Protein AF-A0A926HDC1-F1 (afdb_monomer_lite)

Secondary structure (DSSP, 8-state):
--HHHHHHHHHHHHHHHHHHHHHHHHHHTTS-------S------HHHHHHHHHHH------GGG-HHHHHHHHHHHHHHHHHHHHHHHHHHHHHHHHHHHHHHHHHHHHHHHHTT---HHHHHHHHHHHHHTTTHHHHHHHHHHHHHHHHHHHHHHHHHHHHHHHHH---HHHHHHHHHHHHHHHT--HHHHHHHHHHHTS-PPP-----------

Sequence (217 aa):
MVLKRSVGALLKLIAQRLSADAVSLSKSRAEQPGFVTSMLVPILPPSVHLFLGWRDSRPTPDVADIAPVIEGLKLILAKDRQEGELHSLLARATRLQWELADCKIAERTVGLIASGEAEPARIHKHISRVLQSVEDFDALSKRVEQLEFEITGRMQIAAAKAILQRTEGLNEQQSYLHLQRASRRTRRALVDVANEILSTGVKLPPKSQPTSSVPLE

Foldseek 3Di:
DVVVVVVVVVVVVVVVVVVVVVVVVVVPPPDDDDDDDDDDDPPDPPVVVVVVVVVPDPDPPPPVPCVVVVVVVVVVVVVVVVVVVVVVVVVVVLVVLVVVLVVQLVVVCVVCVVVVNNDVVVSVVSSVVSVVVVVVVVVVVVVVVVVVVVVVLVVLLVVLLVLCCVPVVDDSVRSNVVLVVLCVLVVHDSSVSSVVCVVPSDDDDPPPDPPPPDDDD

Structure (mmCIF, N/CA/C/O backbone):
data_AF-A0A926HDC1-F1
#
_entry.id   AF-A0A926HDC1-F1
#
loop_
_atom_site.group_PDB
_atom_site.id
_atom_site.type_symbol
_atom_site.label_atom_id
_atom_site.label_alt_id
_atom_site.label_comp_id
_atom_site.label_asym_id
_atom_site.label_entity_id
_atom_site.label_seq_id
_atom_site.pdbx_PDB_ins_code
_atom_site.Cartn_x
_atom_site.Cartn_y
_atom_site.Cartn_z
_atom_site.occupancy
_atom_site.B_iso_or_equiv
_atom_site.auth_seq_id
_atom_site.auth_comp_id
_atom_site.auth_asym_id
_atom_site.auth_atom_id
_atom_site.pdbx_PDB_model_num
ATOM 1 N N . MET A 1 1 ? -10.554 -22.663 -14.306 1.00 43.19 1 MET A N 1
ATOM 2 C CA . MET A 1 1 ? -11.575 -23.646 -13.855 1.00 43.19 1 MET A CA 1
ATOM 3 C C . MET A 1 1 ? -11.237 -24.351 -12.527 1.00 43.19 1 MET A C 1
ATOM 5 O O . MET A 1 1 ? -12.105 -25.016 -11.976 1.00 43.19 1 MET A O 1
ATOM 9 N N . VAL A 1 2 ? -10.030 -24.165 -11.966 1.00 39.28 2 VAL A N 1
ATOM 10 C CA . VAL A 1 2 ? -9.566 -24.822 -10.724 1.00 39.28 2 VAL A CA 1
ATOM 11 C C . VAL A 1 2 ? -10.099 -24.148 -9.440 1.00 39.28 2 VAL 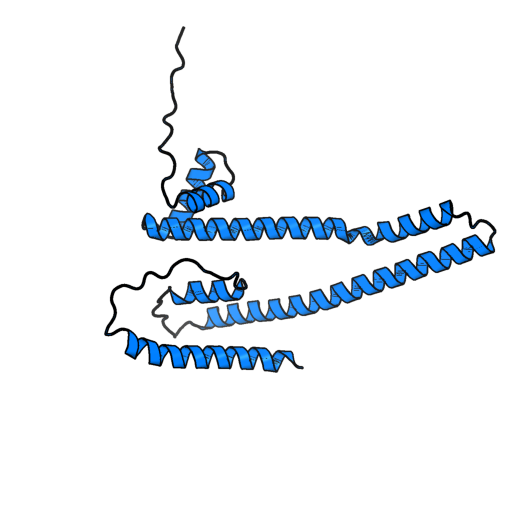A C 1
ATOM 13 O O . VAL A 1 2 ? -10.423 -24.848 -8.486 1.00 39.28 2 VAL A O 1
ATOM 16 N N . LEU A 1 3 ? -10.338 -22.826 -9.437 1.00 40.19 3 LEU A N 1
ATOM 17 C CA . LEU A 1 3 ? -10.799 -22.094 -8.238 1.00 40.19 3 LEU A CA 1
ATOM 18 C C . LEU A 1 3 ? -12.239 -22.405 -7.773 1.00 40.19 3 LEU A C 1
ATOM 20 O O . LEU A 1 3 ? -12.545 -22.301 -6.589 1.00 40.19 3 LEU A O 1
ATOM 24 N N . LYS A 1 4 ? -13.145 -22.823 -8.672 1.00 43.00 4 LYS A N 1
ATOM 25 C CA . LYS A 1 4 ? -14.525 -23.184 -8.274 1.00 43.00 4 LYS A CA 1
ATOM 26 C C . LYS A 1 4 ? -14.571 -24.457 -7.416 1.00 43.00 4 LYS A C 1
ATOM 28 O O . LYS A 1 4 ? -15.494 -24.617 -6.623 1.00 43.00 4 LYS A O 1
ATOM 33 N N . ARG A 1 5 ? -13.584 -25.352 -7.556 1.00 45.78 5 ARG A N 1
ATOM 34 C CA . ARG A 1 5 ? -13.499 -26.585 -6.758 1.00 45.78 5 ARG A CA 1
ATOM 35 C C . ARG A 1 5 ? -12.927 -26.329 -5.362 1.00 45.78 5 ARG A C 1
ATOM 37 O O . ARG A 1 5 ? -13.372 -26.976 -4.421 1.00 45.78 5 ARG A O 1
ATOM 44 N N . SER A 1 6 ? -12.019 -25.366 -5.204 1.00 47.59 6 SER A N 1
ATOM 45 C CA . SER A 1 6 ? -11.376 -25.073 -3.918 1.00 47.59 6 SER A CA 1
ATOM 46 C C . SER A 1 6 ? -12.283 -24.317 -2.946 1.00 47.59 6 SER A C 1
ATOM 48 O O . SER A 1 6 ? -12.332 -24.692 -1.780 1.00 47.59 6 SER A O 1
ATOM 50 N N . VAL A 1 7 ? -13.082 -23.342 -3.399 1.00 52.62 7 VAL A N 1
ATOM 51 C CA . VAL A 1 7 ? -14.023 -22.629 -2.504 1.00 52.62 7 VAL A CA 1
ATOM 52 C C . VAL A 1 7 ? -15.173 -23.540 -2.057 1.00 52.62 7 VAL A C 1
ATOM 54 O O . VAL A 1 7 ? -15.534 -23.554 -0.883 1.00 52.62 7 VAL A O 1
ATOM 57 N N . GLY A 1 8 ? -15.704 -24.372 -2.961 1.00 60.03 8 GLY A N 1
ATOM 58 C CA . GLY A 1 8 ? -16.725 -25.366 -2.613 1.00 60.03 8 GLY A CA 1
ATOM 59 C C . GLY A 1 8 ? -16.210 -26.439 -1.647 1.00 60.03 8 GLY A C 1
ATOM 60 O O . GLY A 1 8 ? -16.937 -26.850 -0.744 1.00 60.03 8 GLY A O 1
ATOM 61 N N . ALA A 1 9 ? -14.948 -26.858 -1.795 1.00 62.09 9 ALA A N 1
ATOM 62 C CA . ALA A 1 9 ? -14.294 -27.764 -0.855 1.00 62.09 9 ALA A CA 1
ATOM 63 C C . ALA A 1 9 ? -14.056 -27.098 0.506 1.00 62.09 9 ALA A C 1
ATOM 65 O O . ALA A 1 9 ? -14.339 -27.719 1.524 1.00 62.09 9 ALA A O 1
ATOM 66 N N . LEU A 1 10 ? -13.625 -25.831 0.533 1.00 56.34 10 LEU A N 1
ATOM 67 C CA . LEU A 1 10 ? -13.402 -25.073 1.766 1.00 56.34 10 LEU A CA 1
ATOM 68 C C . LEU A 1 10 ? -14.709 -24.874 2.548 1.00 56.34 10 LEU A C 1
ATOM 70 O O . LEU A 1 10 ? -14.748 -25.135 3.745 1.00 56.34 10 LEU A O 1
ATOM 74 N N . LEU A 1 11 ? -15.799 -24.499 1.871 1.00 63.31 11 LEU A N 1
ATOM 75 C CA . LEU A 1 11 ? -17.115 -24.347 2.500 1.00 63.31 11 LEU A CA 1
ATOM 76 C C . LEU A 1 11 ? -17.667 -25.685 3.015 1.00 63.31 11 LEU A C 1
ATOM 78 O O . LEU A 1 11 ? -18.220 -25.727 4.112 1.00 63.31 11 LEU A O 1
ATOM 82 N N . LYS A 1 12 ? -17.461 -26.791 2.282 1.00 73.31 12 LYS A N 1
ATOM 83 C CA . LYS A 1 12 ? -17.789 -28.142 2.776 1.00 73.31 12 LYS A CA 1
ATOM 84 C C . LYS A 1 12 ? -16.953 -28.531 3.992 1.00 73.31 12 LYS A C 1
ATOM 86 O O . LYS A 1 12 ? -17.506 -29.099 4.927 1.00 73.31 12 LYS A O 1
ATOM 91 N N . LEU A 1 13 ? -15.659 -28.214 3.998 1.00 67.19 13 LEU A N 1
ATOM 92 C CA . LEU A 1 13 ? -14.760 -28.533 5.106 1.00 67.19 13 LEU A CA 1
ATOM 93 C C . LEU A 1 13 ? -15.118 -27.723 6.358 1.00 67.19 13 LEU A C 1
ATOM 95 O O . LEU A 1 13 ? -15.149 -28.275 7.452 1.00 67.19 13 LEU A O 1
ATOM 99 N N . ILE A 1 14 ? -15.452 -26.439 6.191 1.00 63.91 14 ILE A N 1
ATOM 100 C CA . ILE A 1 14 ? -15.929 -25.565 7.269 1.00 63.91 14 ILE A CA 1
ATOM 101 C C . ILE A 1 14 ? -17.262 -26.092 7.814 1.00 63.91 14 ILE A C 1
ATOM 103 O O . ILE A 1 14 ? -17.388 -26.271 9.020 1.00 63.91 14 ILE A O 1
ATOM 107 N N . ALA A 1 15 ? -18.225 -26.436 6.953 1.00 68.69 15 ALA A N 1
ATOM 108 C CA . ALA A 1 15 ? -19.503 -27.008 7.383 1.00 68.69 15 ALA A CA 1
ATOM 109 C C . ALA A 1 15 ? -19.335 -28.354 8.118 1.00 68.69 15 ALA A C 1
ATOM 111 O O . ALA A 1 15 ? -19.957 -28.574 9.156 1.00 68.69 15 ALA A O 1
ATOM 112 N N . GLN A 1 16 ? -18.455 -29.236 7.630 1.00 71.69 16 GLN A N 1
ATOM 113 C CA . GLN A 1 16 ? -18.153 -30.518 8.276 1.00 71.69 16 GLN A CA 1
ATOM 114 C C . GLN A 1 16 ? -17.443 -30.340 9.621 1.00 71.69 16 GLN A C 1
ATOM 116 O O . GLN A 1 16 ? -17.784 -31.028 10.581 1.00 71.69 16 GLN A O 1
ATOM 121 N N . ARG A 1 17 ? -16.496 -29.399 9.723 1.00 65.12 17 ARG A N 1
ATOM 122 C CA . ARG A 1 17 ? -15.789 -29.102 10.976 1.00 65.12 17 ARG A CA 1
ATOM 123 C C . ARG A 1 17 ? -16.732 -28.503 12.017 1.00 65.12 17 ARG A C 1
ATOM 125 O O . ARG A 1 17 ? -16.726 -28.944 13.157 1.00 65.12 17 ARG A O 1
ATOM 132 N N . LEU A 1 18 ? -17.603 -27.579 11.609 1.00 62.00 18 LEU A N 1
ATOM 133 C CA . LEU A 1 18 ? -18.624 -26.997 12.484 1.00 62.00 18 LEU A CA 1
ATOM 134 C C . LEU A 1 18 ? -19.636 -28.048 12.963 1.00 62.00 18 LEU A C 1
ATOM 136 O O . LEU A 1 18 ? -20.026 -28.025 14.127 1.00 62.00 18 LEU A O 1
ATOM 140 N N . SER A 1 19 ? -20.014 -29.005 12.107 1.00 64.81 19 SER A N 1
ATOM 141 C CA . SER A 1 19 ? -20.878 -30.128 12.492 1.00 64.81 19 SER A CA 1
ATOM 142 C C . SER A 1 19 ? -20.190 -31.105 13.452 1.00 64.81 19 SER A C 1
ATOM 144 O O . SER A 1 19 ? -20.844 -31.616 14.356 1.00 64.81 19 SER A O 1
ATOM 146 N N . ALA A 1 20 ? -18.894 -31.378 13.275 1.00 63.00 20 ALA A N 1
ATOM 147 C CA . ALA A 1 20 ? -18.132 -32.266 14.156 1.00 63.00 20 ALA A CA 1
ATOM 148 C C . ALA A 1 20 ? -17.861 -31.619 15.527 1.00 63.00 20 ALA A C 1
ATOM 150 O O . ALA A 1 20 ? -18.039 -32.255 16.567 1.00 63.00 20 ALA A O 1
ATOM 151 N N . ASP A 1 21 ? -17.516 -30.330 15.538 1.00 51.22 21 ASP A N 1
ATOM 152 C CA . ASP A 1 21 ? -17.244 -29.579 16.763 1.00 51.22 21 ASP A CA 1
ATOM 153 C C . ASP A 1 21 ? -18.529 -29.314 17.562 1.00 51.22 21 ASP A C 1
ATOM 155 O O . ASP A 1 21 ? -18.493 -29.351 18.790 1.00 51.22 21 ASP A O 1
ATOM 159 N N . ALA A 1 22 ? -19.685 -29.138 16.907 1.00 52.47 22 ALA A N 1
ATOM 160 C CA . ALA A 1 22 ? -20.980 -29.041 17.589 1.00 52.47 22 ALA A CA 1
ATOM 161 C C . ALA A 1 22 ? -21.335 -30.322 18.370 1.00 52.47 22 ALA A C 1
ATOM 163 O O . ALA A 1 22 ? -21.901 -30.240 19.461 1.00 52.47 22 ALA A O 1
ATOM 164 N N . VAL A 1 23 ? -20.948 -31.495 17.854 1.00 54.50 23 VAL A N 1
ATOM 165 C CA . VAL A 1 23 ? -21.159 -32.803 18.503 1.00 54.50 23 VAL A CA 1
ATOM 166 C C . VAL A 1 23 ? -20.109 -33.080 19.592 1.00 54.50 23 VAL A C 1
ATOM 168 O O . VAL A 1 23 ? -20.411 -33.724 20.596 1.00 54.50 23 VAL A O 1
ATOM 171 N N . SER A 1 24 ? -18.884 -32.563 19.445 1.00 52.38 24 SER A N 1
ATOM 172 C CA . SER A 1 24 ? -17.820 -32.711 20.452 1.00 52.38 24 SER A CA 1
ATOM 173 C C . SER A 1 24 ? -17.975 -31.739 21.633 1.00 52.38 24 SER A C 1
ATOM 175 O O . SER A 1 24 ? -17.711 -32.098 22.783 1.00 52.38 24 SER A O 1
ATOM 177 N N . LEU A 1 25 ? -18.450 -30.514 21.386 1.00 45.81 25 LEU A N 1
ATOM 178 C CA . LEU A 1 25 ? -18.646 -29.487 22.416 1.00 45.81 25 LEU A CA 1
ATOM 179 C C . LEU A 1 25 ? -19.877 -29.746 23.298 1.00 45.81 25 LEU A C 1
ATOM 181 O O . LEU A 1 25 ? -19.898 -29.282 24.438 1.00 45.81 25 LEU A O 1
ATOM 185 N N . SER A 1 26 ? -20.867 -30.519 22.833 1.00 46.19 26 SER A N 1
ATOM 186 C CA . SER A 1 26 ? -21.986 -30.953 23.684 1.00 46.19 26 SER A CA 1
ATOM 187 C C . SER A 1 26 ? -21.586 -32.055 24.674 1.00 46.19 26 SER A C 1
ATOM 189 O O . SER A 1 26 ? -22.214 -32.173 25.722 1.00 46.19 26 SER A O 1
ATOM 191 N N . LYS A 1 27 ? -20.526 -32.828 24.384 1.00 52.31 27 LYS A N 1
ATOM 192 C CA . LYS A 1 27 ? -19.991 -33.868 25.283 1.00 52.31 27 LYS A CA 1
ATOM 193 C C . LYS A 1 27 ? -18.917 -33.358 26.248 1.00 52.31 27 LYS A C 1
ATOM 195 O O . LYS A 1 27 ? -18.832 -33.856 27.361 1.00 52.31 27 LYS A O 1
ATOM 200 N N . SER A 1 28 ? -18.131 -32.348 25.868 1.00 48.22 28 SER A N 1
ATOM 201 C CA . SER A 1 28 ? -17.003 -31.865 26.687 1.00 48.22 28 SER A CA 1
ATOM 202 C C . SER A 1 28 ? -17.370 -30.804 27.737 1.00 48.22 28 SER A C 1
ATOM 204 O O . SER A 1 28 ? -16.541 -30.485 28.588 1.00 48.22 28 SER A O 1
ATOM 206 N N . ARG A 1 29 ? -18.579 -30.224 27.701 1.00 41.38 29 ARG A N 1
ATOM 207 C CA . ARG A 1 29 ? -18.961 -29.113 28.597 1.00 41.38 29 ARG A CA 1
ATOM 208 C C . ARG A 1 29 ? -19.468 -29.558 29.978 1.00 41.38 29 ARG A C 1
ATOM 210 O O . ARG A 1 29 ? -19.809 -28.707 30.792 1.00 41.38 29 ARG A O 1
ATOM 217 N N . ALA A 1 30 ? -19.505 -30.861 30.250 1.00 45.97 30 ALA A N 1
ATOM 218 C CA . ALA A 1 30 ? -19.978 -31.380 31.528 1.00 45.97 30 ALA A CA 1
ATOM 219 C C . ALA A 1 30 ? -18.909 -31.416 32.641 1.00 45.97 30 ALA A C 1
ATOM 221 O O . ALA A 1 30 ? -19.303 -31.514 33.796 1.00 45.97 30 ALA A O 1
ATOM 222 N N . GLU A 1 31 ? -17.595 -31.320 32.360 1.00 45.47 31 GLU A N 1
ATOM 223 C CA . GLU A 1 31 ? -16.617 -31.808 33.361 1.00 45.47 31 GLU A CA 1
ATOM 224 C C . GLU A 1 31 ? -15.349 -30.991 33.661 1.00 45.47 31 GLU A C 1
ATOM 226 O O . GLU A 1 31 ? -14.573 -31.455 34.490 1.00 45.47 31 GLU A O 1
ATOM 231 N N . GLN A 1 32 ? -15.085 -29.793 33.114 1.00 45.59 32 GLN A N 1
ATOM 232 C CA . GLN A 1 32 ? -13.827 -29.098 33.477 1.00 45.59 32 GLN A CA 1
ATOM 233 C C . GLN A 1 32 ? -13.944 -27.591 33.761 1.00 45.59 32 GLN A C 1
ATOM 235 O O . GLN A 1 32 ? -14.082 -26.792 32.832 1.00 45.59 32 GLN A O 1
ATOM 240 N N . PRO A 1 33 ? -13.812 -27.172 35.038 1.00 42.78 33 PRO A N 1
ATOM 241 C CA . PRO A 1 33 ? -13.487 -25.799 35.394 1.00 42.78 33 PRO A CA 1
ATOM 242 C C . PRO A 1 33 ? -11.961 -25.588 35.331 1.00 42.78 33 PRO A C 1
ATOM 244 O O . PRO A 1 33 ? -11.215 -26.286 36.010 1.00 42.78 33 PRO A O 1
ATOM 247 N N . GLY A 1 34 ? -11.492 -24.597 34.557 1.00 53.16 34 GLY A N 1
ATOM 248 C CA . GLY A 1 34 ? -10.166 -23.996 34.795 1.00 53.16 34 GLY A CA 1
ATOM 249 C C . GLY A 1 34 ? -9.154 -23.890 33.646 1.00 53.16 34 GLY A C 1
ATOM 250 O O . GLY A 1 34 ? -7.974 -23.726 33.940 1.00 53.16 34 GLY A O 1
ATOM 251 N N . PHE A 1 35 ? -9.535 -23.933 32.363 1.00 44.53 35 PHE A N 1
ATOM 252 C CA . PHE A 1 35 ? -8.548 -23.743 31.285 1.00 44.53 35 PHE A CA 1
ATOM 253 C C . PHE A 1 35 ? -8.357 -22.266 30.899 1.00 44.53 35 PHE A C 1
ATOM 255 O O . PHE A 1 35 ? -9.203 -21.649 30.252 1.00 44.53 35 PHE A O 1
ATOM 262 N N . VAL A 1 36 ? -7.209 -21.706 31.286 1.00 52.56 36 VAL A N 1
ATOM 263 C CA . VAL A 1 36 ? -6.739 -20.372 30.895 1.00 52.56 36 VAL A CA 1
ATOM 264 C C . VAL A 1 36 ? -6.129 -20.477 29.496 1.00 52.56 36 VAL A C 1
ATOM 266 O O . VAL A 1 36 ? -5.055 -21.038 29.316 1.00 52.56 36 VAL A O 1
ATOM 269 N N . THR A 1 37 ? -6.833 -19.978 28.480 1.00 43.81 37 THR A N 1
ATOM 270 C CA . THR A 1 37 ? -6.340 -19.913 27.095 1.00 43.81 37 THR A CA 1
ATOM 271 C C . THR A 1 37 ? -5.867 -18.493 26.809 1.00 43.81 37 THR A C 1
ATOM 273 O O . THR A 1 37 ? -6.690 -17.596 26.649 1.00 43.81 37 THR A O 1
ATOM 276 N N . SER A 1 38 ? -4.558 -18.250 26.753 1.00 45.59 38 SER A N 1
ATOM 277 C CA . SER A 1 38 ? -4.045 -17.004 26.179 1.00 45.59 38 SER A CA 1
ATOM 278 C C . SER A 1 38 ? -2.611 -17.161 25.692 1.00 45.59 38 SER A C 1
ATOM 280 O O . SER A 1 38 ? -1.815 -17.848 26.321 1.00 45.59 38 SER A O 1
ATOM 282 N N . MET A 1 39 ? -2.309 -16.441 24.612 1.00 44.00 39 MET A N 1
ATOM 283 C CA . MET A 1 39 ? -1.008 -16.281 23.951 1.00 44.00 39 MET A CA 1
ATOM 284 C C . MET A 1 39 ? -0.637 -17.338 22.911 1.00 44.00 39 MET A C 1
ATOM 286 O O . MET A 1 39 ? 0.273 -18.129 23.109 1.00 44.00 39 MET A O 1
ATOM 290 N N . LEU A 1 40 ? -1.329 -17.292 21.771 1.00 41.28 40 LEU A N 1
ATOM 291 C CA . LEU A 1 40 ? -0.772 -17.459 20.419 1.00 41.28 40 LEU A CA 1
ATOM 292 C C . LEU A 1 40 ? -1.935 -17.271 19.437 1.00 41.28 40 LEU A C 1
ATOM 294 O O . LEU A 1 40 ? -2.621 -18.222 19.073 1.00 41.28 40 LEU A O 1
ATOM 298 N N . VAL A 1 41 ? -2.216 -16.021 19.059 1.00 46.31 41 VAL A N 1
ATOM 299 C CA . VAL A 1 41 ? -3.140 -15.738 17.953 1.00 46.31 41 VAL A CA 1
ATOM 300 C C . VAL A 1 41 ? -2.281 -15.622 16.694 1.00 46.31 41 VAL A C 1
ATOM 302 O O . VAL A 1 41 ? -1.559 -14.633 16.565 1.00 46.31 41 VAL A O 1
ATOM 305 N N . PRO A 1 42 ? -2.274 -16.620 15.793 1.00 53.09 42 PRO A N 1
ATOM 306 C CA . PRO A 1 42 ? -1.599 -16.478 14.511 1.00 53.09 42 PRO A CA 1
ATOM 307 C C . PRO A 1 42 ? -2.242 -15.340 13.709 1.00 53.09 42 PRO A C 1
ATOM 309 O O . PRO A 1 42 ? -3.437 -15.073 13.851 1.00 53.09 42 PRO A O 1
ATOM 312 N N . ILE A 1 43 ? -1.440 -14.684 12.865 1.00 57.09 43 ILE A N 1
ATOM 313 C CA . ILE A 1 43 ? -1.882 -13.681 11.889 1.00 57.09 43 ILE A CA 1
ATOM 314 C C . ILE A 1 43 ? -2.824 -14.389 10.913 1.00 57.09 43 ILE A C 1
ATOM 316 O O . ILE A 1 43 ? -2.397 -15.011 9.942 1.00 57.09 43 ILE A O 1
ATOM 320 N N . LEU A 1 44 ? -4.113 -14.389 11.224 1.00 48.91 44 LEU A N 1
ATOM 321 C CA . LEU A 1 44 ? -5.128 -14.949 10.354 1.00 48.91 44 LEU A CA 1
ATOM 322 C C . LEU A 1 44 ? -5.505 -13.894 9.305 1.00 48.91 44 LEU A C 1
ATOM 324 O O . LEU A 1 44 ? -5.518 -12.700 9.612 1.00 48.91 44 LEU A O 1
ATOM 328 N N . PRO A 1 45 ? -5.826 -14.301 8.066 1.00 53.91 45 PRO A N 1
ATOM 329 C CA . PRO A 1 45 ? -6.281 -13.357 7.059 1.00 53.91 45 PRO A CA 1
ATOM 330 C C . PRO A 1 45 ? -7.529 -12.597 7.555 1.00 53.91 45 PRO A C 1
ATOM 332 O O . PRO A 1 45 ? -8.336 -13.171 8.294 1.00 53.91 45 PRO A O 1
ATOM 335 N N . PRO A 1 46 ? -7.740 -11.329 7.148 1.00 54.59 46 PRO A N 1
ATOM 336 C CA . PRO A 1 46 ? -8.855 -10.490 7.614 1.00 54.59 46 PRO A CA 1
ATOM 337 C C . PRO A 1 46 ? -10.241 -11.147 7.496 1.00 54.59 46 PRO A C 1
ATOM 339 O O . PRO A 1 46 ? -11.120 -10.924 8.330 1.00 54.59 46 PRO A O 1
ATOM 342 N N . SER A 1 47 ? -10.419 -12.023 6.504 1.00 50.69 47 SER A N 1
ATOM 343 C CA . SER A 1 47 ? -11.625 -12.835 6.307 1.00 50.69 47 SER A CA 1
ATOM 344 C C . SER A 1 47 ? -11.944 -13.764 7.487 1.00 50.69 47 SER A C 1
ATOM 346 O O . SER A 1 47 ? -13.111 -14.018 7.776 1.00 50.69 47 SER A O 1
ATOM 348 N N . VAL A 1 48 ? -10.934 -14.231 8.222 1.00 55.41 48 VAL A N 1
ATOM 349 C CA . VAL A 1 48 ? -11.100 -15.089 9.404 1.00 55.41 48 VAL A CA 1
ATOM 350 C C . VAL A 1 48 ? -11.429 -14.269 10.654 1.00 55.41 48 VAL A C 1
ATOM 352 O O . VAL A 1 48 ? -12.154 -14.743 11.526 1.00 55.41 48 VAL A O 1
ATOM 355 N N . HIS A 1 49 ? -10.974 -13.018 10.741 1.00 55.72 49 HIS A N 1
ATOM 356 C CA . HIS A 1 49 ? -11.354 -12.128 11.843 1.00 55.72 49 HIS A CA 1
ATOM 357 C C . HIS A 1 49 ? -12.841 -11.757 11.800 1.00 55.72 49 HIS A C 1
ATOM 359 O O . HIS A 1 49 ? -13.489 -11.739 12.848 1.00 55.72 49 HIS A O 1
ATOM 365 N N . LEU A 1 50 ? -13.406 -11.564 10.600 1.00 57.62 50 LEU A N 1
ATOM 366 C CA . LEU A 1 50 ? -14.859 -11.451 10.418 1.00 57.62 50 LEU A CA 1
ATOM 367 C C . LEU A 1 50 ? -15.586 -12.694 10.946 1.00 57.62 50 LEU A C 1
ATOM 369 O O . LEU A 1 50 ? -16.606 -12.575 11.618 1.00 57.62 50 LEU A O 1
ATOM 373 N N . PHE A 1 51 ? -15.029 -13.881 10.698 1.00 55.72 51 PHE A N 1
ATOM 374 C CA . PHE A 1 51 ? -15.607 -15.146 11.145 1.00 55.72 51 PHE A CA 1
ATOM 375 C C . PHE A 1 51 ? -15.570 -15.320 12.674 1.00 55.72 51 PHE A C 1
ATOM 377 O O . PHE A 1 51 ? -16.543 -15.782 13.268 1.00 55.72 51 PHE A O 1
ATOM 384 N N . LEU A 1 52 ? -14.477 -14.922 13.334 1.00 55.53 52 LEU A N 1
ATOM 385 C CA . LEU A 1 52 ? -14.334 -15.038 14.791 1.00 55.53 52 LEU A CA 1
ATOM 386 C C . LEU A 1 52 ? -15.211 -14.035 15.553 1.00 55.53 52 LEU A C 1
ATOM 388 O O . LEU A 1 52 ? -15.848 -14.420 16.530 1.00 55.53 52 LEU A O 1
ATOM 392 N N . GLY A 1 53 ? -15.321 -12.788 15.081 1.00 56.88 53 GLY A N 1
ATOM 393 C CA . GLY A 1 53 ? -16.222 -11.795 15.686 1.00 56.88 53 GLY A CA 1
ATOM 394 C C . GLY A 1 53 ? -17.703 -12.192 15.606 1.00 56.88 53 GLY A C 1
ATOM 395 O O . GLY A 1 53 ? -18.494 -11.865 16.492 1.00 56.88 53 GLY A O 1
ATOM 396 N N . TRP A 1 54 ? -18.073 -12.964 14.580 1.00 54.94 54 TRP A N 1
ATOM 397 C CA . TRP A 1 54 ? -19.424 -13.502 14.413 1.00 54.94 54 TRP A CA 1
ATOM 398 C C . TRP A 1 54 ? -19.749 -14.651 15.377 1.00 54.94 54 TRP A C 1
ATOM 400 O O . TRP A 1 54 ? -20.912 -14.869 15.692 1.00 54.94 54 TRP A O 1
ATOM 410 N N . ARG A 1 55 ? -18.738 -15.378 15.866 1.00 51.00 55 ARG A N 1
ATOM 411 C CA . ARG A 1 55 ? -18.920 -16.580 16.696 1.00 51.00 55 ARG A CA 1
ATOM 412 C C . ARG A 1 55 ? -19.276 -16.270 18.155 1.00 51.00 55 ARG A C 1
ATOM 414 O O . ARG A 1 55 ? -20.005 -17.046 18.771 1.00 51.00 55 ARG A O 1
ATOM 421 N N . ASP A 1 56 ? -18.775 -15.160 18.694 1.00 52.91 56 ASP A N 1
ATOM 422 C CA . ASP A 1 56 ? -19.033 -14.754 20.087 1.00 52.91 56 ASP A CA 1
ATOM 423 C C . ASP A 1 56 ? -20.309 -13.919 20.241 1.00 52.91 56 ASP A C 1
ATOM 425 O O . ASP A 1 56 ? -20.891 -13.840 21.325 1.00 52.91 56 ASP A O 1
ATOM 429 N N . SER A 1 57 ? -20.807 -13.367 19.137 1.00 51.56 57 SER A N 1
ATOM 430 C CA . SER A 1 57 ? -22.166 -12.858 19.078 1.00 51.56 57 SER A CA 1
ATOM 431 C C . SER A 1 57 ? -23.085 -14.074 18.995 1.00 51.56 57 SER A C 1
ATOM 433 O O . SER A 1 57 ? -23.111 -14.757 17.979 1.00 51.56 57 SER A O 1
ATOM 435 N N . ARG A 1 58 ? -23.839 -14.379 20.054 1.00 47.62 58 ARG A N 1
ATOM 436 C CA . ARG A 1 58 ? -25.045 -15.209 19.941 1.00 47.62 58 ARG A CA 1
ATOM 437 C C . ARG A 1 58 ? -26.234 -14.283 19.680 1.00 47.62 58 ARG A C 1
ATOM 439 O O . ARG A 1 58 ? -26.982 -14.021 20.622 1.00 47.62 58 ARG A O 1
ATOM 446 N N . PRO A 1 59 ? -26.460 -13.760 18.460 1.00 54.50 59 PRO A N 1
ATOM 447 C CA . PRO A 1 59 ? -27.832 -13.471 18.116 1.00 54.50 59 PRO A CA 1
ATOM 448 C C . PRO A 1 59 ? -28.535 -14.829 18.154 1.00 54.50 59 PRO A C 1
ATOM 450 O O . PRO A 1 59 ? -28.014 -15.814 17.641 1.00 54.50 59 PRO A O 1
ATOM 453 N N . THR A 1 60 ? -29.686 -14.929 18.801 1.00 57.75 60 THR A N 1
ATOM 454 C CA . THR A 1 60 ? -30.741 -15.776 18.250 1.00 57.75 60 THR A CA 1
ATOM 455 C C . THR A 1 60 ? -31.165 -15.030 16.993 1.00 57.75 60 THR A C 1
ATOM 457 O O . THR A 1 60 ? -31.939 -14.079 17.124 1.00 57.75 60 THR A O 1
ATOM 460 N N . PRO A 1 61 ? -30.577 -15.296 15.808 1.00 56.00 61 PRO A N 1
ATOM 461 C CA . PRO A 1 61 ? -31.061 -14.609 14.634 1.00 56.00 61 PRO A CA 1
ATOM 462 C C . PRO A 1 61 ? -32.475 -15.144 14.460 1.00 56.00 61 PRO A C 1
ATOM 464 O O . PRO A 1 61 ? -32.682 -16.361 14.432 1.00 56.00 61 PRO A O 1
ATOM 467 N N . ASP A 1 62 ? -33.452 -14.255 14.391 1.00 60.88 62 ASP A N 1
ATOM 468 C CA . ASP A 1 62 ? -34.670 -14.636 13.710 1.00 60.88 62 ASP A CA 1
ATOM 469 C C . ASP A 1 62 ? -34.230 -15.041 12.297 1.00 60.88 62 ASP A C 1
ATOM 471 O O . ASP A 1 62 ? -33.789 -14.213 11.497 1.00 60.88 62 ASP A O 1
ATOM 475 N N . VAL A 1 63 ? -34.197 -16.352 12.037 1.00 59.94 63 VAL A N 1
ATOM 476 C CA . VAL A 1 63 ? -33.693 -16.940 10.785 1.00 59.94 63 VAL A CA 1
ATOM 477 C C . VAL A 1 63 ? -34.493 -16.403 9.588 1.00 59.94 63 VAL A C 1
ATOM 479 O O . VAL A 1 63 ? -34.047 -16.512 8.446 1.00 59.94 63 VAL A O 1
ATOM 482 N N . ALA A 1 64 ? -35.642 -15.775 9.855 1.00 61.50 64 ALA A N 1
ATOM 483 C CA . ALA A 1 64 ? -36.492 -15.111 8.889 1.00 61.50 64 ALA A CA 1
ATOM 484 C C . ALA A 1 64 ? -35.799 -14.006 8.068 1.00 61.50 64 ALA A C 1
ATOM 486 O O . ALA A 1 64 ? -36.244 -13.776 6.947 1.00 61.50 64 ALA A O 1
ATOM 487 N N . ASP A 1 65 ? -34.708 -13.374 8.536 1.00 76.44 65 ASP A N 1
ATOM 488 C CA . ASP A 1 65 ? -34.075 -12.255 7.804 1.00 76.44 65 ASP A CA 1
ATOM 489 C C . ASP A 1 65 ? -32.564 -12.420 7.539 1.00 76.44 65 ASP A C 1
ATOM 491 O O . ASP A 1 65 ? -31.735 -11.547 7.797 1.00 76.44 65 ASP A O 1
ATOM 495 N N . ILE A 1 66 ? -32.169 -13.578 6.998 1.00 84.12 66 ILE A N 1
ATOM 496 C CA . ILE A 1 66 ? -30.784 -13.834 6.546 1.00 84.12 66 ILE A CA 1
ATOM 497 C C . ILE A 1 66 ? -30.459 -13.226 5.170 1.00 84.12 66 ILE A C 1
ATOM 499 O O . ILE A 1 66 ? -29.295 -13.209 4.756 1.00 84.12 66 ILE A O 1
ATOM 503 N N . ALA A 1 67 ? -31.464 -12.745 4.434 1.00 84.25 67 ALA A N 1
ATOM 504 C CA . ALA A 1 67 ? -31.300 -12.281 3.057 1.00 84.25 67 ALA A CA 1
ATOM 505 C C . ALA A 1 67 ? -30.299 -11.111 2.913 1.00 84.25 67 ALA A C 1
ATOM 507 O O . ALA A 1 67 ? -29.436 -11.200 2.032 1.00 84.25 67 ALA A O 1
ATOM 508 N N . PRO A 1 68 ? -30.300 -10.076 3.782 1.00 87.88 68 PRO A N 1
ATOM 509 C CA . PRO A 1 68 ? -29.322 -8.987 3.709 1.00 87.88 68 PRO A CA 1
ATOM 510 C C . PRO A 1 68 ? -27.879 -9.460 3.923 1.00 87.88 68 PRO A C 1
ATOM 512 O O . PRO A 1 68 ? -26.959 -8.979 3.262 1.00 87.88 68 PRO A O 1
ATOM 515 N N . VAL A 1 69 ? -27.672 -10.442 4.807 1.00 84.81 69 VAL A N 1
ATOM 516 C CA . VAL A 1 69 ? -26.345 -11.025 5.067 1.00 84.81 69 VAL A CA 1
ATOM 517 C C . VAL A 1 69 ? -25.844 -11.781 3.838 1.00 84.81 69 VAL A C 1
ATOM 519 O O . VAL A 1 69 ? -24.693 -11.610 3.436 1.00 84.81 69 VAL A O 1
ATOM 522 N N . ILE A 1 70 ? -26.708 -12.581 3.205 1.00 86.50 70 ILE A N 1
ATOM 523 C CA . ILE A 1 70 ? -26.377 -13.293 1.962 1.00 86.50 70 ILE A CA 1
ATOM 524 C C . ILE A 1 70 ? -26.009 -12.302 0.857 1.00 86.50 70 ILE A C 1
ATOM 526 O O . ILE A 1 70 ? -25.036 -12.527 0.136 1.00 86.50 70 ILE A O 1
ATOM 530 N N . GLU A 1 71 ? -26.751 -11.204 0.724 1.00 88.88 71 GLU A N 1
ATOM 531 C CA . GLU A 1 71 ? -26.465 -10.189 -0.288 1.00 88.88 71 GLU A CA 1
ATOM 532 C C . GLU A 1 71 ? -25.128 -9.482 -0.026 1.00 88.88 71 GLU A C 1
ATOM 534 O O . GLU A 1 71 ? -24.304 -9.359 -0.934 1.00 88.88 71 GLU A O 1
ATOM 539 N N . GLY A 1 72 ? -24.836 -9.139 1.232 1.00 86.00 72 GLY A N 1
ATOM 540 C CA . GLY A 1 72 ? -23.523 -8.631 1.633 1.00 86.00 72 GLY A CA 1
ATOM 541 C C . GLY A 1 72 ? -22.383 -9.600 1.295 1.00 86.00 72 GLY A C 1
ATOM 542 O O . GLY A 1 72 ? -21.363 -9.195 0.736 1.00 86.00 72 GLY A O 1
ATOM 543 N N . LEU A 1 73 ? -22.564 -10.900 1.553 1.00 88.12 73 LEU A N 1
ATOM 544 C CA . LEU A 1 73 ? -21.575 -11.928 1.213 1.00 88.12 73 LEU A CA 1
ATOM 545 C C . LEU A 1 73 ? -21.360 -12.058 -0.300 1.00 88.12 73 LEU A C 1
ATOM 547 O O . LEU A 1 73 ? -20.218 -12.193 -0.741 1.00 88.12 73 LEU A O 1
ATOM 551 N N . LYS A 1 74 ? -22.422 -11.982 -1.113 1.00 90.56 74 LYS A N 1
ATOM 552 C CA . LYS A 1 74 ? -22.288 -11.981 -2.580 1.00 90.56 74 LYS A CA 1
ATOM 553 C C . LYS A 1 74 ? -21.456 -10.798 -3.063 1.00 90.56 74 LYS A C 1
ATOM 555 O O . LYS A 1 74 ? -20.606 -10.988 -3.932 1.00 90.56 74 LYS A O 1
ATOM 560 N N . LEU A 1 75 ? -21.669 -9.608 -2.499 1.00 91.06 75 LEU A N 1
ATOM 561 C CA . LEU A 1 75 ? -20.890 -8.418 -2.842 1.00 91.06 75 LEU A CA 1
ATOM 562 C C . LEU A 1 75 ? -19.406 -8.594 -2.493 1.00 91.06 75 LEU A C 1
ATOM 564 O O . LEU A 1 75 ? -18.552 -8.275 -3.320 1.00 91.06 75 LEU A O 1
ATOM 568 N N . ILE A 1 76 ? -19.090 -9.162 -1.324 1.00 85.50 76 ILE A N 1
ATOM 569 C CA . ILE A 1 76 ? -17.705 -9.460 -0.920 1.00 85.50 76 ILE A CA 1
ATOM 570 C C . ILE A 1 76 ? -17.053 -10.453 -1.894 1.00 85.50 76 ILE A C 1
ATOM 572 O O . ILE A 1 76 ? -15.955 -10.205 -2.384 1.00 85.50 76 ILE A O 1
ATOM 576 N N . LEU A 1 77 ? -17.741 -11.544 -2.241 1.00 85.62 77 LEU A N 1
ATOM 577 C CA . LEU A 1 77 ? -17.224 -12.543 -3.186 1.00 85.62 77 LEU A CA 1
ATOM 578 C C . LEU A 1 77 ? -17.061 -11.989 -4.609 1.00 85.62 77 LEU A C 1
ATOM 580 O O . LEU A 1 77 ? -16.148 -12.383 -5.335 1.00 85.62 77 LEU A O 1
ATOM 584 N N . ALA A 1 78 ? -17.948 -11.087 -5.032 1.00 86.69 78 ALA A N 1
ATOM 585 C CA . ALA A 1 78 ? -17.808 -10.396 -6.308 1.00 86.69 78 ALA A CA 1
ATOM 586 C C . ALA A 1 78 ? -16.569 -9.488 -6.312 1.00 86.69 78 ALA A C 1
ATOM 588 O O . ALA A 1 78 ? -15.854 -9.449 -7.314 1.00 86.69 78 ALA A O 1
ATOM 589 N N . LYS A 1 79 ? -16.287 -8.805 -5.195 1.00 90.19 79 LYS A N 1
ATOM 590 C CA . LYS A 1 79 ? -15.094 -7.964 -5.035 1.00 90.19 79 LYS A CA 1
ATOM 591 C C . LYS A 1 79 ? -13.794 -8.767 -5.048 1.00 90.19 79 LYS A C 1
ATOM 593 O O . LYS A 1 79 ? -12.882 -8.372 -5.761 1.00 90.19 79 LYS A O 1
ATOM 598 N N . ASP A 1 80 ? -13.751 -9.916 -4.381 1.00 83.69 80 ASP A N 1
ATOM 599 C CA . ASP A 1 80 ? -12.600 -10.836 -4.409 1.00 83.69 80 ASP A CA 1
ATOM 600 C C . ASP A 1 80 ? -12.260 -11.297 -5.841 1.00 83.69 80 ASP A C 1
ATOM 602 O O . ASP A 1 80 ? -11.107 -11.289 -6.272 1.00 83.69 80 ASP A O 1
ATOM 606 N N . ARG A 1 81 ? -13.281 -11.602 -6.656 1.00 87.31 81 ARG A N 1
ATOM 607 C CA . ARG A 1 81 ? -13.060 -11.920 -8.076 1.00 87.31 81 ARG A CA 1
ATOM 608 C C . ARG A 1 81 ? -12.503 -10.727 -8.858 1.00 87.31 81 ARG A C 1
ATOM 610 O O . ARG A 1 81 ? -11.589 -10.918 -9.658 1.00 87.31 81 ARG A O 1
ATOM 617 N N . GLN A 1 82 ? -13.057 -9.531 -8.644 1.00 89.81 82 GLN A N 1
ATOM 618 C CA . GLN A 1 82 ? -12.577 -8.304 -9.292 1.00 89.81 82 GLN A CA 1
ATOM 619 C C . GLN A 1 82 ? -11.114 -8.014 -8.937 1.00 89.81 82 GLN A C 1
ATOM 621 O O . GLN A 1 82 ? -10.355 -7.592 -9.803 1.00 89.81 82 GLN A O 1
ATOM 626 N N . GLU A 1 83 ? -10.704 -8.276 -7.696 1.00 88.06 83 GLU A N 1
ATOM 627 C CA . GLU A 1 83 ? -9.314 -8.141 -7.254 1.00 88.06 83 GLU A CA 1
ATOM 628 C C . GLU A 1 83 ? -8.381 -9.089 -8.022 1.00 88.06 83 GLU A C 1
ATOM 630 O O . GLU A 1 83 ? -7.348 -8.663 -8.538 1.00 88.06 83 GLU A O 1
ATOM 635 N N . GLY A 1 84 ? -8.777 -10.353 -8.197 1.00 84.62 84 GLY A N 1
ATOM 636 C CA . GLY A 1 84 ? -8.015 -11.307 -9.008 1.00 84.62 84 GLY A CA 1
ATOM 637 C C . GLY A 1 84 ? -7.855 -10.873 -10.472 1.00 84.62 84 GLY A C 1
ATOM 638 O O . GLY A 1 84 ? -6.771 -11.000 -11.047 1.00 84.62 84 GLY A O 1
ATOM 639 N N . GLU A 1 85 ? -8.913 -10.327 -11.078 1.00 87.25 85 GLU A N 1
ATOM 640 C CA . GLU A 1 85 ? -8.863 -9.767 -12.436 1.00 87.25 85 GLU A CA 1
ATOM 641 C C . GLU A 1 85 ? -7.943 -8.543 -12.508 1.00 87.25 85 GLU A C 1
ATOM 643 O O . GLU A 1 85 ? -7.112 -8.450 -13.414 1.00 87.25 85 GLU A O 1
ATOM 648 N N . LEU A 1 86 ? -8.029 -7.644 -11.524 1.00 88.31 86 LEU A N 1
ATOM 649 C CA . LEU A 1 86 ? -7.175 -6.464 -11.430 1.00 88.31 86 LEU A CA 1
ATOM 650 C C . LEU A 1 86 ? -5.694 -6.844 -11.314 1.00 88.31 86 LEU A C 1
ATOM 652 O O . LEU A 1 86 ? -4.876 -6.298 -12.051 1.00 88.31 86 LEU A O 1
ATOM 656 N N . HIS A 1 87 ? -5.343 -7.811 -10.461 1.00 86.44 87 HIS A N 1
ATOM 657 C CA . HIS A 1 87 ? -3.968 -8.307 -10.346 1.00 86.44 87 HIS A CA 1
ATOM 658 C C . HIS A 1 87 ? -3.452 -8.884 -11.667 1.00 86.44 87 HIS A C 1
ATOM 660 O O . HIS A 1 87 ? -2.3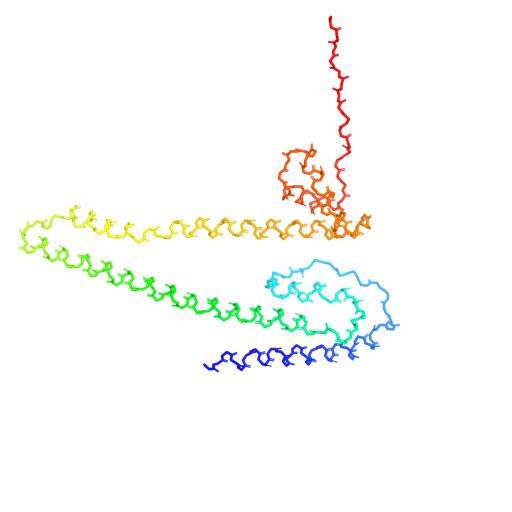19 -8.606 -12.067 1.00 86.44 87 HIS A O 1
ATOM 666 N N . SER A 1 88 ? -4.283 -9.646 -12.385 1.00 83.31 88 SER A N 1
ATOM 667 C CA . SER A 1 88 ? -3.902 -10.180 -13.694 1.00 83.31 88 SER A CA 1
ATOM 668 C C . SER A 1 88 ? -3.682 -9.076 -14.731 1.00 83.31 88 SER A C 1
ATOM 670 O O . SER A 1 88 ? -2.754 -9.181 -15.538 1.00 83.31 88 SER A O 1
ATOM 672 N N . LEU A 1 89 ? -4.524 -8.039 -14.734 1.00 84.81 89 LEU A N 1
ATOM 673 C CA . LEU A 1 89 ? -4.383 -6.894 -15.631 1.00 84.81 89 LEU A CA 1
ATOM 674 C C . LEU A 1 89 ? -3.137 -6.073 -15.302 1.00 84.81 89 LEU A C 1
ATOM 676 O O . LEU A 1 89 ? -2.397 -5.732 -16.220 1.00 84.81 89 LEU A O 1
ATOM 680 N N . LEU A 1 90 ? -2.875 -5.817 -14.018 1.00 86.75 90 LEU A N 1
ATOM 681 C CA . LEU A 1 90 ? -1.690 -5.096 -13.562 1.00 86.75 90 LEU A CA 1
ATOM 682 C C . LEU A 1 90 ? -0.412 -5.826 -13.986 1.00 86.75 90 LEU A C 1
ATOM 684 O O . LEU A 1 90 ? 0.432 -5.234 -14.649 1.00 86.75 90 LEU A O 1
ATOM 688 N N . ALA A 1 91 ? -0.316 -7.132 -13.718 1.00 86.12 91 ALA A N 1
ATOM 689 C CA . ALA A 1 91 ? 0.836 -7.937 -14.126 1.00 86.12 91 ALA A CA 1
ATOM 690 C C . ALA A 1 91 ? 1.065 -7.899 -15.649 1.00 86.12 91 ALA A C 1
ATOM 692 O O . ALA A 1 91 ? 2.201 -7.786 -16.115 1.00 86.12 91 ALA A O 1
ATOM 693 N N . ARG A 1 92 ? -0.015 -7.957 -16.443 1.00 88.81 92 ARG A N 1
ATOM 694 C CA . ARG A 1 92 ? 0.066 -7.856 -17.907 1.00 88.81 92 ARG A CA 1
ATOM 695 C C . ARG A 1 92 ? 0.492 -6.461 -18.367 1.00 88.81 92 ARG A C 1
ATOM 697 O O . ARG A 1 92 ? 1.310 -6.365 -19.277 1.00 88.81 92 ARG A O 1
ATOM 704 N N . ALA A 1 93 ? -0.050 -5.405 -17.767 1.00 84.88 93 ALA A N 1
ATOM 705 C CA . ALA A 1 93 ? 0.307 -4.027 -18.084 1.00 84.88 93 ALA A CA 1
ATOM 706 C C . ALA A 1 93 ? 1.785 -3.758 -17.775 1.00 84.88 93 ALA A C 1
ATOM 708 O O . ALA A 1 93 ? 2.500 -3.286 -18.654 1.00 84.88 93 ALA A O 1
ATOM 709 N N . THR A 1 94 ? 2.263 -4.162 -16.593 1.00 87.00 94 THR A N 1
ATOM 710 C CA . THR A 1 94 ? 3.676 -4.049 -16.205 1.00 87.00 94 THR A CA 1
ATOM 711 C C . THR A 1 94 ? 4.580 -4.774 -17.196 1.00 87.00 94 THR A C 1
ATOM 713 O O . THR A 1 94 ? 5.559 -4.203 -17.664 1.00 87.00 94 THR A O 1
ATOM 716 N N . ARG A 1 95 ? 4.235 -6.005 -17.595 1.00 90.25 95 ARG A N 1
ATOM 717 C CA . ARG A 1 95 ? 4.993 -6.735 -18.620 1.00 90.25 95 ARG A CA 1
ATOM 718 C C . ARG A 1 95 ? 5.067 -5.968 -19.947 1.00 90.25 95 ARG A C 1
ATOM 720 O O . ARG A 1 95 ? 6.152 -5.827 -20.498 1.00 90.25 95 ARG A O 1
ATOM 727 N N . LEU A 1 96 ? 3.937 -5.471 -20.452 1.00 89.81 96 LEU A N 1
ATOM 728 C CA . LEU A 1 96 ? 3.893 -4.718 -21.713 1.00 89.81 96 LEU A CA 1
ATOM 729 C C . LEU A 1 96 ? 4.668 -3.394 -21.630 1.00 89.81 96 LEU A C 1
ATOM 731 O O . LEU A 1 96 ? 5.264 -2.977 -22.618 1.00 89.81 96 LEU A O 1
ATOM 735 N N . GLN A 1 97 ? 4.684 -2.738 -20.467 1.00 88.75 97 GLN A N 1
ATOM 736 C CA . GLN A 1 97 ? 5.498 -1.543 -20.233 1.00 88.75 97 GLN A CA 1
ATOM 737 C C . GLN A 1 97 ? 6.999 -1.852 -20.331 1.00 88.75 97 GLN A C 1
ATOM 739 O O . GLN A 1 97 ? 7.721 -1.086 -20.967 1.00 88.75 97 GLN A O 1
ATOM 744 N N . TRP A 1 98 ? 7.454 -2.980 -19.771 1.00 92.00 98 TRP A N 1
ATOM 745 C CA . TRP A 1 98 ? 8.845 -3.433 -19.898 1.00 92.00 98 TRP A CA 1
ATOM 746 C C . TRP A 1 98 ? 9.212 -3.788 -21.338 1.00 92.00 98 TRP A C 1
ATOM 748 O O . TRP A 1 98 ? 10.211 -3.289 -21.845 1.00 92.00 98 TRP A O 1
ATOM 758 N N . GLU A 1 99 ? 8.367 -4.557 -22.032 1.00 94.06 99 GLU A N 1
ATOM 759 C CA . GLU A 1 99 ? 8.582 -4.884 -23.450 1.00 94.06 99 GLU A CA 1
ATOM 760 C C . GLU A 1 99 ? 8.670 -3.604 -24.309 1.00 94.06 99 GLU A C 1
ATOM 762 O O . GLU A 1 99 ? 9.549 -3.472 -25.160 1.00 94.06 99 GLU A O 1
ATOM 767 N N . LEU A 1 100 ? 7.817 -2.608 -24.046 1.00 92.31 100 LEU A N 1
ATOM 768 C CA . LEU A 1 100 ? 7.865 -1.318 -24.736 1.00 92.31 100 LEU A CA 1
ATOM 769 C C . LEU A 1 100 ? 9.135 -0.515 -24.408 1.00 92.31 100 LEU A C 1
ATOM 771 O O . LEU A 1 100 ? 9.678 0.159 -25.288 1.00 92.31 100 LEU A O 1
ATOM 775 N N . ALA A 1 101 ? 9.592 -0.539 -23.155 1.00 91.81 101 ALA A N 1
ATOM 776 C CA . ALA A 1 101 ? 10.834 0.109 -22.744 1.00 91.81 101 ALA A CA 1
ATOM 777 C C . ALA A 1 101 ? 12.041 -0.502 -23.472 1.00 91.81 101 ALA A C 1
ATOM 779 O O . ALA A 1 101 ? 12.849 0.244 -24.033 1.00 91.81 101 ALA A O 1
ATOM 780 N N . ASP A 1 102 ? 12.105 -1.832 -23.545 1.00 95.62 102 ASP A N 1
ATOM 781 C CA . ASP A 1 102 ? 13.148 -2.567 -24.262 1.00 95.62 102 ASP A CA 1
ATOM 782 C C . ASP A 1 102 ? 13.166 -2.205 -25.750 1.00 95.62 102 ASP A C 1
ATOM 784 O O . ASP A 1 102 ? 14.222 -1.863 -26.288 1.00 95.62 102 ASP A O 1
ATOM 788 N N . CYS A 1 103 ? 11.998 -2.188 -26.406 1.00 96.19 103 CYS A N 1
ATOM 789 C CA . CYS A 1 103 ? 11.887 -1.763 -27.803 1.00 96.19 103 CYS A CA 1
ATOM 790 C C . CYS A 1 103 ? 12.423 -0.339 -28.009 1.00 96.19 103 CYS A C 1
ATOM 792 O O . CYS A 1 103 ? 13.248 -0.119 -28.895 1.00 96.19 103 CYS A O 1
ATOM 794 N N . LYS A 1 104 ? 12.030 0.622 -27.160 1.00 95.75 104 LYS A N 1
ATOM 795 C CA . LYS A 1 104 ? 12.497 2.018 -27.256 1.00 95.75 104 LYS A CA 1
ATOM 796 C C . LYS A 1 104 ? 14.011 2.137 -27.107 1.00 95.75 104 LYS A C 1
ATOM 798 O O . LYS A 1 104 ? 14.642 2.887 -27.854 1.00 95.75 104 LYS A O 1
ATOM 803 N N . ILE A 1 105 ? 14.584 1.411 -26.146 1.00 95.88 105 ILE A N 1
ATOM 804 C CA . ILE A 1 105 ? 16.030 1.390 -25.910 1.00 95.88 105 ILE A CA 1
ATOM 805 C C . ILE A 1 105 ? 16.744 0.810 -27.128 1.00 95.88 105 ILE A C 1
ATOM 807 O O . ILE A 1 105 ? 17.689 1.427 -27.625 1.00 95.88 105 ILE A O 1
ATOM 811 N N . ALA A 1 106 ? 16.293 -0.343 -27.623 1.00 96.81 106 ALA A N 1
ATOM 812 C CA . ALA A 1 106 ? 16.889 -1.017 -28.769 1.00 96.81 106 ALA A CA 1
ATOM 813 C C . ALA A 1 106 ? 16.853 -0.134 -30.024 1.00 96.81 106 ALA A C 1
ATOM 815 O O . ALA A 1 106 ? 17.903 0.148 -30.602 1.00 96.81 106 ALA A O 1
ATOM 816 N N . GLU A 1 107 ? 15.676 0.374 -30.398 1.00 97.38 107 GLU A N 1
ATOM 817 C CA . GLU A 1 107 ? 15.483 1.229 -31.574 1.00 97.38 107 GLU A CA 1
ATOM 818 C C . GLU A 1 107 ? 16.388 2.463 -31.536 1.00 97.38 107 GLU A C 1
ATOM 820 O O . GLU A 1 107 ? 17.103 2.761 -32.498 1.00 97.38 107 GLU A O 1
ATOM 825 N N . ARG A 1 108 ? 16.415 3.179 -30.404 1.00 96.62 108 ARG A N 1
ATOM 826 C CA . ARG A 1 108 ? 17.227 4.392 -30.291 1.00 96.62 108 ARG A CA 1
ATOM 827 C C . ARG A 1 108 ? 18.720 4.088 -30.266 1.00 96.62 108 ARG A C 1
ATOM 829 O O . ARG A 1 108 ? 19.490 4.864 -30.826 1.00 96.62 108 ARG A O 1
ATOM 836 N N . THR A 1 109 ? 19.130 2.993 -29.629 1.00 95.44 109 THR A N 1
ATOM 837 C CA . THR A 1 109 ? 20.539 2.584 -29.547 1.00 95.44 109 THR A CA 1
ATOM 838 C C . THR A 1 109 ? 21.063 2.190 -30.922 1.00 95.44 109 THR A C 1
ATOM 840 O O . THR A 1 109 ? 22.119 2.670 -31.325 1.00 95.44 109 THR A O 1
ATOM 843 N N . VAL A 1 110 ? 20.290 1.412 -31.687 1.00 97.31 110 VAL A N 1
ATOM 844 C CA . VAL A 1 110 ? 20.604 1.086 -33.085 1.00 97.31 110 VAL A CA 1
ATOM 845 C C . VAL A 1 110 ? 20.737 2.360 -33.919 1.00 97.31 110 VAL A C 1
ATOM 847 O O . VAL A 1 110 ? 21.714 2.506 -34.649 1.00 97.31 110 VAL A O 1
ATOM 850 N N . GLY A 1 111 ? 19.816 3.317 -33.763 1.00 96.25 111 GLY A N 1
ATOM 851 C CA . GLY A 1 111 ? 19.893 4.607 -34.453 1.00 96.25 111 GLY A CA 1
ATOM 852 C C . GLY A 1 111 ? 21.162 5.405 -34.127 1.00 96.25 111 GLY A C 1
ATOM 853 O O . GLY A 1 111 ? 21.800 5.924 -35.038 1.00 96.25 111 GLY A O 1
ATOM 854 N N . LEU A 1 112 ? 21.562 5.466 -32.851 1.00 96.25 112 LEU A N 1
ATOM 855 C CA . LEU A 1 112 ? 22.795 6.144 -32.419 1.00 96.25 112 LEU A CA 1
ATOM 856 C C . LEU A 1 112 ? 24.058 5.465 -32.967 1.00 96.25 112 LEU A C 1
ATOM 858 O O . LEU A 1 112 ? 25.017 6.146 -33.324 1.00 96.25 112 LEU A O 1
ATOM 862 N N . ILE A 1 113 ? 24.064 4.131 -33.037 1.00 96.50 113 ILE A N 1
ATOM 863 C CA . ILE A 1 113 ? 25.174 3.361 -33.617 1.00 96.50 113 ILE A CA 1
ATOM 864 C C . ILE A 1 113 ? 25.272 3.638 -35.115 1.00 96.50 113 ILE A C 1
ATOM 866 O O . ILE A 1 113 ? 26.351 3.965 -35.606 1.00 96.50 113 ILE A O 1
ATOM 870 N N . ALA A 1 114 ? 24.150 3.564 -35.830 1.00 97.19 114 ALA A N 1
ATOM 871 C CA . ALA A 1 114 ? 24.107 3.786 -37.271 1.00 97.19 114 ALA A CA 1
ATOM 872 C C . ALA A 1 114 ? 24.540 5.207 -37.672 1.00 97.19 114 ALA A C 1
ATOM 874 O O . ALA A 1 114 ? 25.131 5.384 -38.733 1.00 97.19 114 ALA A O 1
ATOM 875 N N . SER A 1 115 ? 24.285 6.214 -36.829 1.00 97.12 115 SER A N 1
ATOM 876 C CA . SER A 1 115 ? 24.686 7.603 -37.085 1.00 97.12 115 SER A CA 1
ATOM 877 C C . SER A 1 115 ? 26.119 7.939 -36.649 1.00 97.12 115 SER A C 1
ATOM 879 O O . SER A 1 115 ? 26.547 9.075 -36.836 1.00 97.12 115 SER A O 1
ATOM 881 N N . GLY A 1 116 ? 26.853 7.003 -36.035 1.00 97.12 116 GLY A N 1
ATOM 882 C CA . GLY A 1 116 ? 28.180 7.267 -35.464 1.00 97.12 116 GLY A CA 1
ATOM 883 C C . GLY A 1 116 ? 28.162 8.114 -34.183 1.00 97.12 116 GLY A C 1
ATOM 884 O O . GLY A 1 116 ? 29.205 8.602 -33.759 1.00 97.12 116 GLY A O 1
ATOM 885 N N . GLU A 1 117 ? 27.000 8.278 -33.541 1.00 96.19 117 GLU A N 1
ATOM 886 C CA . GLU A 1 117 ? 26.821 9.063 -32.305 1.00 96.19 117 GLU A CA 1
ATOM 887 C C . GLU A 1 117 ? 26.697 8.186 -31.043 1.00 96.19 117 GLU A C 1
ATOM 889 O O . GLU A 1 117 ? 26.194 8.631 -30.004 1.00 96.19 117 GLU A O 1
ATOM 894 N N . ALA A 1 118 ? 27.115 6.921 -31.118 1.00 95.06 118 ALA A N 1
ATOM 895 C CA . ALA A 1 118 ? 27.021 5.941 -30.036 1.00 95.06 118 ALA A CA 1
ATOM 896 C C . ALA A 1 118 ? 28.065 6.161 -28.929 1.00 95.06 118 ALA A C 1
ATOM 898 O O . ALA A 1 118 ? 28.873 5.290 -28.611 1.00 95.06 118 ALA A O 1
ATOM 899 N N . GLU A 1 119 ? 28.026 7.329 -28.296 1.00 97.56 119 GLU A N 1
ATOM 900 C CA . GLU A 1 119 ? 28.779 7.581 -27.074 1.00 97.56 119 GLU A CA 1
ATOM 901 C C . GLU A 1 119 ? 28.130 6.824 -25.898 1.00 97.56 119 GLU A C 1
ATOM 903 O O . GLU A 1 119 ? 26.923 6.985 -25.662 1.00 97.56 119 GLU A O 1
ATOM 908 N N . PRO A 1 120 ? 28.896 6.059 -25.094 1.00 96.88 120 PRO A N 1
ATOM 909 C CA . PRO A 1 120 ? 28.355 5.306 -23.958 1.00 96.88 120 PRO A CA 1
ATOM 910 C C . PRO A 1 120 ? 27.517 6.158 -22.995 1.00 96.88 120 PRO A C 1
ATOM 912 O O . PRO A 1 120 ? 26.462 5.728 -22.531 1.00 96.88 120 PRO A O 1
ATOM 915 N N . ALA A 1 121 ? 27.932 7.406 -22.750 1.00 97.12 121 ALA A N 1
ATOM 916 C CA . ALA A 1 121 ? 27.205 8.341 -21.895 1.00 97.12 121 ALA A CA 1
ATOM 917 C C . ALA A 1 121 ? 25.814 8.709 -22.450 1.00 97.12 121 ALA A C 1
ATOM 919 O O . ALA A 1 121 ? 24.856 8.843 -21.684 1.00 97.12 121 ALA A O 1
ATOM 920 N N . ARG A 1 122 ? 25.673 8.842 -23.777 1.00 95.44 122 ARG A N 1
ATOM 921 C CA . ARG A 1 122 ? 24.386 9.140 -24.428 1.00 95.44 122 ARG A CA 1
ATOM 922 C C . ARG A 1 122 ? 23.435 7.951 -24.353 1.00 95.44 122 ARG A C 1
ATOM 924 O O . ARG A 1 122 ? 22.259 8.146 -24.042 1.00 95.44 122 ARG A O 1
ATOM 931 N N . ILE A 1 123 ? 23.943 6.740 -24.594 1.00 96.62 123 ILE A N 1
ATOM 932 C CA . ILE A 1 123 ? 23.168 5.496 -24.478 1.00 96.62 123 ILE A CA 1
ATOM 933 C C . ILE A 1 123 ? 22.693 5.316 -23.035 1.00 96.62 123 ILE A C 1
ATOM 935 O O . ILE A 1 123 ? 21.496 5.162 -22.806 1.00 96.62 123 ILE A O 1
ATOM 939 N N . HIS A 1 124 ? 23.597 5.443 -22.058 1.00 97.06 124 HIS A N 1
ATOM 940 C CA . HIS A 1 124 ? 23.251 5.352 -20.639 1.00 97.06 124 HIS A CA 1
ATOM 941 C C . HIS A 1 124 ? 22.168 6.367 -20.254 1.00 97.06 124 HIS A C 1
ATOM 943 O O . HIS A 1 124 ? 21.133 5.990 -19.713 1.00 97.06 124 HIS A O 1
ATOM 949 N N . LYS A 1 125 ? 22.343 7.649 -20.609 1.00 96.69 125 LYS A N 1
ATOM 950 C CA . LYS A 1 125 ? 21.341 8.694 -20.342 1.00 96.69 125 LYS A CA 1
ATOM 951 C C . LYS A 1 125 ? 19.986 8.380 -20.984 1.00 96.69 125 LYS A C 1
ATOM 953 O O . LYS A 1 125 ? 18.945 8.688 -20.404 1.00 96.69 125 LYS A O 1
ATOM 958 N N . HIS A 1 126 ? 19.976 7.801 -22.185 1.00 95.62 126 HIS A N 1
ATOM 959 C CA . HIS A 1 126 ? 18.738 7.388 -22.832 1.00 95.62 126 HIS A CA 1
ATOM 960 C C . HIS A 1 126 ? 18.051 6.248 -22.075 1.00 95.62 126 HIS A C 1
ATOM 962 O O . HIS A 1 126 ? 16.862 6.383 -21.790 1.00 95.62 126 HIS A O 1
ATOM 968 N N . ILE A 1 127 ? 18.794 5.198 -21.711 1.00 95.56 127 ILE A N 1
ATOM 969 C CA . ILE A 1 127 ? 18.292 4.068 -20.917 1.00 95.56 127 ILE A CA 1
ATOM 970 C C . ILE A 1 127 ? 17.704 4.579 -19.603 1.00 95.56 127 ILE A C 1
ATOM 972 O O . ILE A 1 127 ? 16.539 4.313 -19.324 1.00 95.56 127 ILE A O 1
ATOM 976 N N . SER A 1 128 ? 18.454 5.389 -18.847 1.00 94.94 128 SER A N 1
ATOM 977 C CA . SER A 1 128 ? 17.979 5.950 -17.579 1.00 94.94 128 SER A CA 1
ATOM 978 C C . SER A 1 128 ? 16.655 6.687 -17.756 1.00 94.94 128 SER A C 1
ATOM 980 O O . SER A 1 128 ? 15.713 6.420 -17.026 1.00 94.94 128 SER A O 1
ATOM 982 N N . ARG A 1 129 ? 16.532 7.548 -18.773 1.00 93.62 129 ARG A N 1
ATOM 983 C CA . 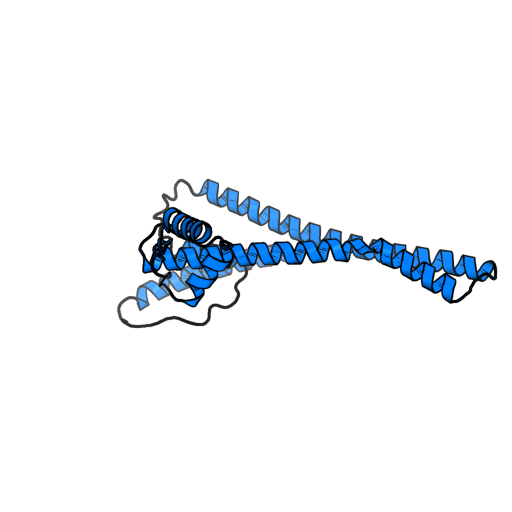ARG A 1 129 ? 15.289 8.290 -19.031 1.00 93.62 129 ARG A CA 1
ATOM 984 C C . ARG A 1 129 ? 14.110 7.385 -19.408 1.00 93.62 129 ARG A C 1
ATOM 986 O O . ARG A 1 129 ? 12.984 7.679 -19.024 1.00 93.62 129 ARG A O 1
ATOM 993 N N . VAL A 1 130 ? 14.336 6.321 -20.185 1.00 93.75 130 VAL A N 1
ATOM 994 C CA . VAL A 1 130 ? 13.264 5.371 -20.536 1.00 93.75 130 VAL A CA 1
ATOM 995 C C . VAL A 1 130 ? 12.794 4.630 -19.289 1.00 93.75 130 VAL A C 1
ATOM 997 O O . VAL A 1 130 ? 11.591 4.549 -19.062 1.00 93.75 130 VAL A O 1
ATOM 1000 N N . LEU A 1 131 ? 13.720 4.167 -18.452 1.00 91.12 131 LEU A N 1
ATOM 1001 C CA . LEU A 1 131 ? 13.386 3.455 -17.219 1.00 91.12 131 LEU A CA 1
ATOM 1002 C C . LEU A 1 131 ? 12.726 4.366 -16.174 1.00 91.12 131 LEU A C 1
ATOM 1004 O O . LEU A 1 131 ? 11.780 3.943 -15.521 1.00 91.12 131 LEU A O 1
ATOM 1008 N N . GLN A 1 132 ? 13.137 5.633 -16.088 1.00 87.88 132 GLN A N 1
ATOM 1009 C CA . GLN A 1 132 ? 12.465 6.650 -15.268 1.00 87.88 132 GLN A CA 1
ATOM 1010 C C . GLN A 1 132 ? 11.023 6.906 -15.722 1.00 87.88 132 GLN A C 1
ATOM 1012 O O . GLN A 1 132 ? 10.150 7.163 -14.912 1.00 87.88 132 GLN A O 1
ATOM 1017 N N . SER A 1 133 ? 10.697 6.775 -17.012 1.00 77.81 133 SER A N 1
ATOM 1018 C CA . SER A 1 133 ? 9.297 6.921 -17.449 1.00 77.81 133 SER A CA 1
ATOM 1019 C C . SER A 1 133 ? 8.365 5.787 -16.986 1.00 77.81 133 SER A C 1
ATOM 1021 O O . SER A 1 133 ? 7.160 5.870 -17.201 1.00 77.81 133 SER A O 1
ATOM 1023 N N . VAL A 1 134 ? 8.910 4.750 -16.337 1.00 76.25 134 VAL A N 1
ATOM 1024 C CA . VAL A 1 134 ? 8.176 3.640 -15.703 1.00 76.25 134 VAL A CA 1
ATOM 1025 C C . VAL A 1 134 ? 7.962 3.902 -14.189 1.00 76.25 134 VAL A C 1
ATOM 1027 O O . VAL A 1 134 ? 7.516 3.021 -13.461 1.00 76.25 134 VAL A O 1
ATOM 1030 N N . GLU A 1 135 ? 8.238 5.124 -13.701 1.00 66.19 135 GLU A N 1
ATOM 1031 C CA . GLU A 1 135 ? 8.203 5.573 -12.286 1.00 66.19 135 GLU A CA 1
ATOM 1032 C C . GLU A 1 135 ? 6.834 5.536 -11.567 1.00 66.19 135 GLU A C 1
ATOM 1034 O O . GLU A 1 135 ? 6.729 5.970 -10.417 1.00 66.19 135 GLU A O 1
ATOM 1039 N N . ASP A 1 136 ? 5.792 4.934 -12.147 1.00 75.38 136 ASP A N 1
ATOM 1040 C CA . ASP A 1 136 ? 4.521 4.679 -11.443 1.00 75.38 136 ASP A CA 1
ATOM 1041 C C . ASP A 1 136 ? 4.711 3.827 -10.164 1.00 75.38 136 ASP A C 1
ATOM 1043 O O . ASP A 1 136 ? 3.851 3.807 -9.278 1.00 75.38 136 ASP A O 1
ATOM 1047 N N . PHE A 1 137 ? 5.859 3.154 -10.036 1.00 78.44 137 PHE A N 1
ATOM 1048 C CA . PHE A 1 137 ? 6.228 2.350 -8.876 1.00 78.44 137 PHE A CA 1
ATOM 1049 C C . PHE A 1 137 ? 6.317 3.155 -7.572 1.00 78.44 137 PHE A C 1
ATOM 1051 O O . PHE A 1 137 ? 5.764 2.720 -6.565 1.00 78.44 137 PHE A O 1
ATOM 1058 N N . ASP A 1 138 ? 6.943 4.335 -7.571 1.00 79.19 138 ASP A N 1
ATOM 1059 C CA . ASP A 1 138 ? 7.149 5.109 -6.336 1.00 79.19 138 ASP A CA 1
ATOM 1060 C C . ASP A 1 138 ? 5.827 5.641 -5.774 1.00 79.19 138 ASP A C 1
ATOM 1062 O O . ASP A 1 138 ? 5.587 5.622 -4.563 1.00 79.19 138 ASP A O 1
ATOM 1066 N N . ALA A 1 139 ? 4.941 6.106 -6.659 1.00 82.19 139 ALA A N 1
ATOM 1067 C CA . ALA A 1 139 ? 3.607 6.551 -6.280 1.00 82.19 139 ALA A CA 1
ATOM 1068 C C . ALA A 1 139 ? 2.770 5.388 -5.726 1.00 82.19 139 ALA A C 1
ATOM 1070 O O . ALA A 1 139 ? 2.093 5.543 -4.705 1.00 82.19 139 ALA A O 1
ATOM 1071 N N . LEU A 1 140 ? 2.846 4.214 -6.363 1.00 81.25 140 LEU A N 1
ATOM 1072 C CA . LEU A 1 140 ? 2.149 3.015 -5.909 1.00 81.25 140 LEU A CA 1
ATOM 1073 C C . LEU A 1 140 ? 2.706 2.502 -4.573 1.00 81.25 140 LEU A C 1
ATOM 1075 O O . LEU A 1 140 ? 1.918 2.193 -3.683 1.00 81.25 140 LEU A O 1
ATOM 1079 N N . SER A 1 141 ? 4.029 2.483 -4.395 1.00 82.25 141 SER A N 1
ATOM 1080 C CA . SER A 1 141 ? 4.693 2.081 -3.146 1.00 82.25 141 SER A CA 1
ATOM 1081 C C . SER A 1 141 ? 4.249 2.958 -1.979 1.00 82.25 141 SER A C 1
ATOM 1083 O O . SER A 1 141 ? 3.750 2.452 -0.977 1.00 82.25 141 SER A O 1
ATOM 1085 N N . LYS A 1 142 ? 4.299 4.288 -2.143 1.00 85.00 142 LYS A N 1
ATOM 1086 C CA . LYS A 1 142 ? 3.797 5.235 -1.132 1.00 85.00 142 LYS A CA 1
ATOM 1087 C C . LYS A 1 142 ? 2.323 5.005 -0.810 1.00 85.00 142 LYS A C 1
ATOM 1089 O O . LYS A 1 142 ? 1.902 5.139 0.339 1.00 85.00 142 LYS A O 1
ATOM 1094 N N . ARG A 1 143 ? 1.513 4.663 -1.819 1.00 86.75 143 ARG A N 1
ATOM 1095 C CA . ARG A 1 143 ? 0.092 4.374 -1.611 1.00 86.75 143 ARG A CA 1
ATOM 1096 C C . ARG A 1 143 ? -0.124 3.077 -0.829 1.00 86.75 143 ARG A C 1
ATOM 1098 O O . ARG A 1 143 ? -1.025 3.047 0.008 1.00 86.75 143 ARG A O 1
ATOM 1105 N N . VAL A 1 144 ? 0.677 2.042 -1.081 1.00 84.25 144 VAL A N 1
ATOM 1106 C CA . VAL A 1 144 ? 0.666 0.785 -0.314 1.00 84.25 144 VAL A CA 1
ATOM 1107 C C . VAL A 1 144 ? 1.025 1.057 1.144 1.00 84.25 144 VAL A C 1
ATOM 1109 O O . VAL A 1 144 ? 0.226 0.733 2.018 1.00 84.25 144 VAL A O 1
ATOM 1112 N N . GLU A 1 145 ? 2.136 1.749 1.404 1.00 88.31 145 GLU A N 1
ATOM 1113 C CA . GLU A 1 145 ? 2.574 2.107 2.762 1.00 88.31 145 GLU A CA 1
ATOM 1114 C C . GLU A 1 145 ? 1.485 2.869 3.537 1.00 88.31 145 GLU A C 1
ATOM 1116 O O . GLU A 1 145 ? 1.186 2.562 4.694 1.00 88.31 145 GLU A O 1
ATOM 1121 N N . GLN A 1 146 ? 0.829 3.838 2.887 1.00 91.81 146 GLN A N 1
ATOM 1122 C CA . GLN A 1 146 ? -0.277 4.578 3.493 1.00 91.81 146 GLN A CA 1
ATOM 1123 C C . GLN A 1 146 ? -1.453 3.659 3.867 1.00 91.81 146 GLN A C 1
ATOM 1125 O O . GLN A 1 146 ? -2.018 3.785 4.955 1.00 91.81 146 GLN A O 1
ATOM 1130 N N . LEU A 1 147 ? -1.848 2.748 2.974 1.00 89.88 147 LEU A N 1
ATOM 1131 C CA . LEU A 1 147 ? -2.961 1.827 3.216 1.00 89.88 147 LEU A CA 1
ATOM 1132 C C . LEU A 1 147 ? -2.640 0.826 4.331 1.00 89.88 147 LEU A C 1
ATOM 1134 O O . LEU A 1 147 ? -3.493 0.571 5.182 1.00 89.88 147 LEU A O 1
ATOM 1138 N N . GLU A 1 148 ? -1.419 0.295 4.366 1.00 89.25 148 GLU A N 1
ATOM 1139 C CA . GLU A 1 148 ? -0.949 -0.588 5.438 1.00 89.25 148 GLU A CA 1
ATOM 1140 C C . GLU A 1 148 ? -0.980 0.116 6.799 1.00 89.25 148 GLU A C 1
ATOM 1142 O O . GLU A 1 148 ? -1.460 -0.452 7.789 1.00 89.25 148 GLU A O 1
ATOM 1147 N N . PHE A 1 149 ? -0.550 1.380 6.842 1.00 90.50 149 PHE A N 1
ATOM 1148 C CA . PHE A 1 149 ? -0.635 2.213 8.037 1.00 90.50 149 PHE A CA 1
ATOM 1149 C C . PHE A 1 149 ? -2.089 2.423 8.488 1.00 90.50 149 PHE A C 1
ATOM 1151 O O . PHE A 1 149 ? -2.416 2.226 9.662 1.00 90.50 149 PHE A O 1
ATOM 1158 N N . GLU A 1 150 ? -2.993 2.766 7.565 1.00 93.25 150 GLU A N 1
ATOM 1159 C CA . GLU A 1 150 ? -4.418 2.958 7.862 1.00 93.25 150 GLU A CA 1
ATOM 1160 C C . GLU A 1 150 ? -5.088 1.671 8.379 1.00 93.25 150 GLU A C 1
ATOM 1162 O O . GLU A 1 150 ? -5.845 1.717 9.357 1.00 93.25 150 GLU A O 1
ATOM 1167 N N . ILE A 1 151 ? -4.808 0.518 7.758 1.00 89.94 151 ILE A N 1
ATOM 1168 C CA . ILE A 1 151 ? -5.332 -0.794 8.174 1.00 89.94 151 ILE A CA 1
ATOM 1169 C C . ILE A 1 151 ? -4.843 -1.133 9.579 1.00 89.94 151 ILE A C 1
ATOM 1171 O O . ILE A 1 151 ? -5.655 -1.441 10.457 1.00 89.94 151 ILE A O 1
ATOM 1175 N N . THR A 1 152 ? -3.536 -1.020 9.812 1.00 88.12 152 THR A N 1
ATOM 1176 C CA . THR A 1 152 ? -2.921 -1.309 11.112 1.00 88.12 152 THR A CA 1
ATOM 1177 C C . THR A 1 152 ? -3.517 -0.419 12.202 1.00 88.12 152 THR A C 1
ATOM 1179 O O . THR A 1 152 ? -3.937 -0.916 13.250 1.00 88.12 152 THR A O 1
ATOM 1182 N N . GLY A 1 153 ? -3.668 0.881 11.929 1.00 92.00 153 GLY A N 1
ATOM 1183 C CA . GLY A 1 153 ? -4.301 1.822 12.851 1.00 92.00 153 GLY A CA 1
ATOM 1184 C C . GLY A 1 153 ? -5.754 1.457 13.176 1.00 92.00 153 GLY A C 1
ATOM 1185 O O . GLY A 1 153 ? -6.160 1.485 14.341 1.00 92.00 153 GLY A O 1
ATOM 1186 N N . ARG A 1 154 ? -6.549 1.045 12.177 1.00 95.25 154 ARG A N 1
ATOM 1187 C CA . ARG A 1 154 ? -7.930 0.575 12.401 1.00 95.25 154 ARG A CA 1
ATOM 1188 C C . ARG A 1 154 ? -7.980 -0.693 13.252 1.00 95.25 154 ARG A C 1
ATOM 1190 O O . ARG A 1 154 ? -8.842 -0.785 14.127 1.00 95.25 154 ARG A O 1
ATOM 1197 N N . MET A 1 155 ? -7.071 -1.641 13.028 1.00 90.62 155 MET A N 1
ATOM 1198 C CA . MET A 1 155 ? -6.978 -2.871 13.823 1.00 90.62 155 MET A CA 1
ATOM 1199 C C . MET A 1 155 ? -6.619 -2.575 15.283 1.00 90.62 155 MET A C 1
ATOM 1201 O O . MET A 1 155 ? -7.269 -3.100 16.186 1.00 90.62 155 MET A O 1
ATOM 1205 N N . GLN A 1 156 ? -5.654 -1.684 15.523 1.00 92.88 156 GLN A N 1
ATOM 1206 C CA . GLN A 1 156 ? -5.263 -1.254 16.871 1.00 92.88 156 GLN A CA 1
ATOM 1207 C C . GLN A 1 156 ? -6.425 -0.578 17.608 1.00 92.88 156 GLN A C 1
ATOM 1209 O O . GLN A 1 156 ? -6.723 -0.920 18.752 1.00 92.88 156 GLN A O 1
ATOM 1214 N N . ILE A 1 157 ? -7.152 0.322 16.938 1.00 95.62 157 ILE A N 1
ATOM 1215 C CA . ILE A 1 157 ? -8.348 0.963 17.503 1.00 95.62 157 ILE A CA 1
ATOM 1216 C C . ILE A 1 157 ? -9.430 -0.076 17.822 1.00 95.62 157 ILE A C 1
ATOM 1218 O O . ILE A 1 157 ? -10.032 -0.021 18.893 1.00 95.62 157 ILE A O 1
ATOM 1222 N N . ALA A 1 158 ? -9.690 -1.029 16.923 1.00 93.81 158 ALA A N 1
ATOM 1223 C CA . ALA A 1 158 ? -10.667 -2.090 17.159 1.00 93.81 158 ALA A CA 1
ATOM 1224 C C . ALA A 1 158 ? -10.290 -2.968 18.364 1.00 93.81 158 ALA A C 1
ATOM 1226 O O . ALA A 1 158 ? -11.146 -3.250 19.204 1.00 93.81 158 ALA A O 1
ATOM 1227 N N . ALA A 1 159 ? -9.013 -3.330 18.494 1.00 89.38 159 ALA A N 1
ATOM 1228 C CA . ALA A 1 159 ? -8.505 -4.089 19.630 1.00 89.38 159 ALA A CA 1
ATOM 1229 C C . ALA A 1 159 ? -8.622 -3.300 20.947 1.00 89.38 159 ALA A C 1
ATOM 1231 O O . ALA A 1 159 ? -9.104 -3.836 21.944 1.00 89.38 159 ALA A O 1
ATOM 1232 N N . ALA A 1 160 ? -8.275 -2.010 20.948 1.00 94.38 160 ALA A N 1
ATOM 1233 C CA . ALA A 1 160 ? -8.431 -1.150 22.120 1.00 94.38 160 ALA A CA 1
ATOM 1234 C C . ALA A 1 160 ? -9.905 -0.996 22.534 1.00 94.38 160 ALA A C 1
ATOM 1236 O O . ALA A 1 160 ? -10.217 -1.084 23.722 1.00 94.38 160 ALA A O 1
ATOM 1237 N N . LYS A 1 161 ? -10.830 -0.842 21.571 1.00 94.88 161 LYS A N 1
ATOM 1238 C CA . LYS A 1 161 ? -12.279 -0.870 21.844 1.00 94.88 161 LYS A CA 1
ATOM 1239 C C . LYS A 1 161 ? -12.680 -2.172 22.537 1.00 94.88 161 LYS A C 1
ATOM 1241 O O . LYS A 1 161 ? -13.364 -2.119 23.550 1.00 94.88 161 LYS A O 1
ATOM 1246 N N . ALA A 1 162 ? -12.240 -3.323 22.025 1.00 92.44 162 ALA A N 1
ATOM 1247 C CA . ALA A 1 162 ? -12.572 -4.625 22.604 1.00 92.44 162 ALA A CA 1
ATOM 1248 C C . ALA A 1 162 ? -12.060 -4.779 24.049 1.00 92.44 162 ALA A C 1
ATOM 1250 O O . ALA A 1 162 ? -12.767 -5.328 24.894 1.00 92.44 162 ALA A O 1
ATOM 1251 N N . ILE A 1 163 ? -10.869 -4.251 24.355 1.00 92.19 163 ILE A N 1
ATOM 1252 C CA . ILE A 1 163 ? -10.348 -4.206 25.729 1.00 92.19 163 ILE A CA 1
ATOM 1253 C C . ILE A 1 163 ? -11.260 -3.358 26.617 1.00 92.19 163 ILE A C 1
ATOM 1255 O O . ILE A 1 163 ? -11.730 -3.863 27.631 1.00 92.19 163 ILE A O 1
ATOM 1259 N N . LEU A 1 164 ? -11.576 -2.124 26.212 1.00 92.81 164 LEU A N 1
ATOM 1260 C CA . LEU A 1 164 ? -12.443 -1.222 26.980 1.00 92.81 164 LEU A CA 1
ATOM 1261 C C . LEU A 1 164 ? -13.832 -1.819 27.238 1.00 92.81 164 LEU A C 1
ATOM 1263 O O . LEU A 1 164 ? -14.365 -1.693 28.337 1.00 92.81 164 LEU A O 1
ATOM 1267 N N . GLN A 1 165 ? -14.414 -2.502 26.250 1.00 93.00 165 GLN A N 1
ATOM 1268 C CA . GLN A 1 165 ? -15.693 -3.194 26.427 1.00 93.00 165 GLN A CA 1
ATOM 1269 C C . GLN A 1 165 ? -15.594 -4.285 27.502 1.00 93.00 165 GLN A C 1
ATOM 1271 O O . GLN A 1 165 ? -16.471 -4.395 28.355 1.00 93.00 165 GLN A O 1
ATOM 1276 N N . ARG A 1 166 ? -14.506 -5.066 27.500 1.00 91.00 166 ARG A N 1
ATOM 1277 C CA . ARG A 1 166 ? -14.293 -6.161 28.456 1.00 91.00 166 ARG A CA 1
ATOM 1278 C C . ARG A 1 166 ? -13.989 -5.665 29.870 1.00 91.00 166 ARG A C 1
ATOM 1280 O O . ARG A 1 166 ? -14.468 -6.264 30.826 1.00 91.00 166 ARG A O 1
ATOM 1287 N N . THR A 1 167 ? -13.167 -4.629 30.013 1.00 92.56 167 THR A N 1
ATOM 1288 C CA . THR A 1 167 ? -12.669 -4.174 31.321 1.00 92.56 167 THR A CA 1
ATOM 1289 C C . THR A 1 167 ? -13.573 -3.143 31.982 1.00 92.56 167 THR A C 1
ATOM 1291 O O . THR A 1 167 ? -13.696 -3.143 33.201 1.00 92.56 167 THR A O 1
ATOM 1294 N N . GLU A 1 168 ? -14.193 -2.257 31.199 1.00 93.25 168 GLU A N 1
ATOM 1295 C CA . GLU A 1 168 ? -15.029 -1.159 31.706 1.00 93.25 168 GLU A CA 1
ATOM 1296 C C . GLU A 1 168 ? -16.529 -1.400 31.474 1.00 93.25 168 GLU A C 1
ATOM 1298 O O . GLU A 1 168 ? -17.350 -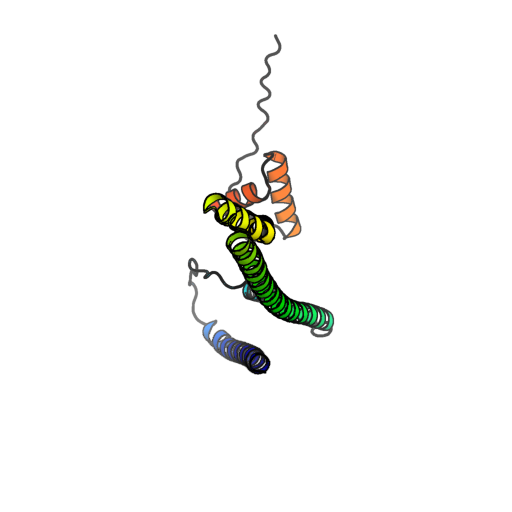0.584 31.885 1.00 93.25 168 GLU A O 1
ATOM 1303 N N . GLY A 1 169 ? -16.908 -2.497 30.806 1.00 92.81 169 GLY A N 1
ATOM 1304 C CA . GLY A 1 169 ? -18.309 -2.806 30.504 1.00 92.81 169 GLY A CA 1
ATOM 1305 C C . GLY A 1 169 ? -18.959 -1.829 29.518 1.00 92.81 169 GLY A C 1
ATOM 1306 O O . GLY A 1 169 ? -20.184 -1.737 29.456 1.00 92.81 169 GLY A O 1
ATOM 1307 N N . LEU A 1 170 ? -18.157 -1.067 28.767 1.00 94.81 170 LEU A N 1
ATOM 1308 C CA . LEU A 1 170 ? -18.658 -0.137 27.757 1.00 94.81 170 LEU A CA 1
ATOM 1309 C C . LEU A 1 170 ? -19.227 -0.908 26.564 1.00 94.81 170 LEU A C 1
ATOM 1311 O O . LEU A 1 170 ? -18.719 -1.961 26.197 1.00 94.81 170 LEU A O 1
ATOM 1315 N N . ASN A 1 171 ? -20.241 -0.357 25.900 1.00 94.88 171 ASN A N 1
ATOM 1316 C CA . ASN A 1 171 ? -20.624 -0.831 24.570 1.00 94.88 171 ASN A CA 1
ATOM 1317 C C . ASN A 1 171 ? -19.668 -0.286 23.489 1.00 94.88 171 ASN A C 1
ATOM 1319 O O . ASN A 1 171 ? -18.804 0.557 23.755 1.00 94.88 171 ASN A O 1
ATOM 1323 N N . GLU A 1 172 ? -19.813 -0.742 22.242 1.00 93.31 172 GLU A N 1
ATOM 1324 C CA . GLU A 1 172 ? -18.903 -0.344 21.164 1.00 93.31 172 GLU A CA 1
ATOM 1325 C C . GLU A 1 172 ? -18.856 1.174 20.940 1.00 93.31 172 GLU A C 1
ATOM 1327 O O . GLU A 1 172 ? -17.770 1.762 20.900 1.00 93.31 172 GLU A O 1
ATOM 1332 N N . GLN A 1 173 ? -20.013 1.828 20.854 1.00 95.56 173 GLN A N 1
ATOM 1333 C CA . GLN A 1 173 ? -20.091 3.270 20.630 1.00 95.56 173 GLN A CA 1
ATOM 1334 C C . GLN A 1 173 ? -19.460 4.056 21.789 1.00 95.56 173 GLN A C 1
ATOM 1336 O O . GLN A 1 173 ? -18.709 5.007 21.565 1.00 95.56 173 GLN A O 1
ATOM 1341 N N . GLN A 1 174 ? -19.716 3.637 23.028 1.00 96.62 174 GLN A N 1
ATOM 1342 C CA . GLN A 1 174 ? -19.131 4.226 24.230 1.00 96.62 174 GLN A CA 1
ATOM 1343 C C . GLN A 1 174 ? -17.611 4.047 24.266 1.00 96.62 174 GLN A C 1
ATOM 1345 O O . GLN A 1 174 ? -16.904 5.013 24.549 1.00 96.62 1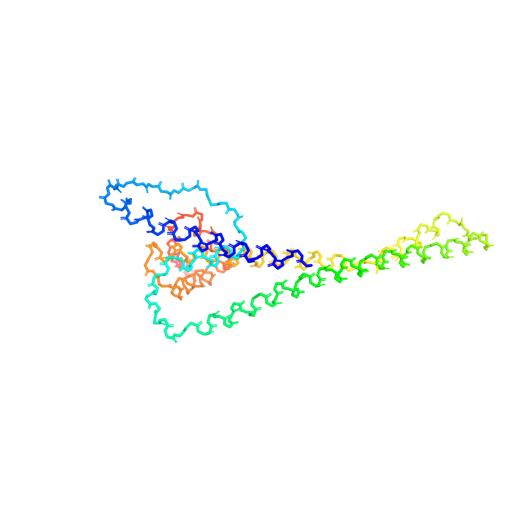74 GLN A O 1
ATOM 1350 N N . SER A 1 175 ? -17.097 2.861 23.920 1.00 96.44 175 SER A N 1
ATOM 1351 C CA . SER A 1 175 ? -15.653 2.599 23.848 1.00 96.44 175 SER A CA 1
ATOM 1352 C C . SER A 1 175 ? -14.963 3.492 22.809 1.00 96.44 175 SER A C 1
ATOM 1354 O O . SER A 1 175 ? -13.913 4.074 23.081 1.00 96.44 175 SER A O 1
ATOM 1356 N N . TYR A 1 176 ? -15.592 3.710 21.649 1.00 97.25 176 TYR A N 1
ATOM 1357 C CA . TYR A 1 176 ? -15.073 4.625 20.634 1.00 97.25 176 TYR A CA 1
ATOM 1358 C C . TYR A 1 176 ? -15.074 6.086 21.110 1.00 97.25 176 TYR A C 1
ATOM 1360 O O . TYR A 1 176 ? -14.074 6.791 20.960 1.00 97.25 176 TYR A O 1
ATOM 1368 N N . LEU A 1 177 ? -16.167 6.545 21.732 1.00 97.75 177 LEU A N 1
ATOM 1369 C CA . LEU A 1 177 ? -16.239 7.890 22.312 1.00 97.75 177 LEU A CA 1
ATOM 1370 C C . LEU A 1 177 ? -15.218 8.082 23.439 1.00 97.75 177 LEU A C 1
ATOM 1372 O O . LEU A 1 177 ? -14.675 9.178 23.578 1.00 97.75 177 LEU A O 1
ATOM 1376 N N . HIS A 1 178 ? -14.927 7.036 24.219 1.00 96.31 178 HIS A N 1
ATOM 1377 C CA . HIS A 1 178 ? -13.874 7.054 25.233 1.00 96.31 178 HIS A CA 1
ATOM 1378 C C . HIS A 1 178 ? -12.514 7.334 24.577 1.00 96.31 178 HIS A C 1
ATOM 1380 O O . HIS A 1 178 ? -11.858 8.317 24.936 1.00 96.31 178 HIS A O 1
ATOM 1386 N N . LEU A 1 179 ? -12.132 6.551 23.561 1.00 97.12 179 LEU A N 1
ATOM 1387 C CA . LEU A 1 179 ? -10.890 6.757 22.802 1.00 97.12 179 LEU A CA 1
ATOM 1388 C C . LEU A 1 179 ? -10.815 8.169 22.205 1.00 97.12 179 LEU A C 1
ATOM 1390 O O . LEU A 1 179 ? -9.795 8.848 22.327 1.00 97.12 179 LEU A O 1
ATOM 1394 N N . GLN A 1 180 ? -11.908 8.649 21.606 1.00 98.12 180 GLN A N 1
ATOM 1395 C CA . GLN A 1 180 ? -11.957 9.970 20.980 1.00 98.12 180 GLN A CA 1
ATOM 1396 C C . GLN A 1 180 ? -11.788 11.102 22.002 1.00 98.12 180 GLN A C 1
ATOM 1398 O O . GLN A 1 180 ? -11.051 12.058 21.753 1.00 98.12 180 GLN A O 1
ATOM 1403 N N . ARG A 1 181 ? -12.443 11.006 23.166 1.00 97.69 181 ARG A N 1
ATOM 1404 C CA . ARG A 1 181 ? -12.280 11.977 24.260 1.00 97.69 181 ARG A CA 1
ATOM 1405 C C . ARG A 1 181 ? -10.850 11.974 24.786 1.00 97.69 181 ARG A C 1
ATOM 1407 O O . ARG A 1 181 ? -10.295 13.051 24.990 1.00 97.69 181 ARG A O 1
ATOM 1414 N N . ALA A 1 182 ? -10.251 10.797 24.969 1.00 95.94 182 ALA A N 1
ATOM 1415 C CA . ALA A 1 182 ? -8.863 10.667 25.397 1.00 95.94 182 ALA A CA 1
ATOM 1416 C C . ALA A 1 182 ? -7.903 11.315 24.385 1.00 95.94 182 ALA A C 1
ATOM 1418 O O . ALA A 1 182 ? -7.134 12.187 24.778 1.00 95.94 182 ALA A O 1
ATOM 1419 N N . SER A 1 183 ? -8.040 11.003 23.092 1.00 97.50 183 SER A N 1
ATOM 1420 C CA . SER A 1 183 ? -7.262 11.608 21.998 1.00 97.50 183 SER A CA 1
ATOM 1421 C C . SER A 1 183 ? -7.381 13.131 21.955 1.00 97.50 183 SER A C 1
ATOM 1423 O O . SER A 1 183 ? -6.363 13.822 21.923 1.00 97.50 183 SER A O 1
ATOM 1425 N N . ARG A 1 184 ? -8.603 13.678 22.038 1.00 98.06 184 ARG A N 1
ATOM 1426 C CA . ARG A 1 184 ? -8.826 15.134 22.074 1.00 98.06 184 ARG A CA 1
ATOM 1427 C C . ARG A 1 184 ? -8.202 15.781 23.309 1.00 98.06 184 ARG A C 1
ATOM 1429 O O . ARG A 1 184 ? -7.595 16.842 23.197 1.00 98.06 184 ARG A O 1
ATOM 1436 N N . ARG A 1 185 ? -8.327 15.140 24.475 1.00 96.19 185 ARG A N 1
ATOM 1437 C CA . ARG A 1 185 ? -7.771 15.628 25.745 1.00 96.19 185 ARG A CA 1
ATOM 1438 C C . ARG A 1 185 ? -6.244 15.671 25.719 1.00 96.19 185 ARG A C 1
ATOM 1440 O O . ARG A 1 185 ? -5.669 16.636 26.204 1.00 96.19 185 ARG A O 1
ATOM 1447 N N . THR A 1 186 ? -5.595 14.652 25.159 1.00 95.69 186 THR A N 1
ATOM 1448 C CA . THR A 1 186 ? -4.128 14.560 25.095 1.00 95.69 186 THR A CA 1
ATOM 1449 C C . THR A 1 186 ? -3.534 15.177 23.830 1.00 95.69 186 THR A C 1
ATOM 1451 O O . THR A 1 186 ? -2.317 15.205 23.704 1.00 95.69 186 THR A O 1
ATOM 1454 N N . ARG A 1 187 ? -4.369 15.636 22.884 1.00 97.06 187 ARG A N 1
ATOM 1455 C CA . ARG A 1 187 ? -3.967 16.110 21.545 1.00 97.06 187 ARG A CA 1
ATOM 1456 C C . ARG A 1 187 ? -3.046 15.123 20.807 1.00 97.06 187 ARG A C 1
ATOM 1458 O O . ARG A 1 187 ? -2.121 15.532 20.117 1.00 97.06 187 ARG A O 1
ATOM 1465 N N . ARG A 1 188 ? -3.297 13.820 20.967 1.00 96.81 188 ARG A N 1
ATOM 1466 C CA . ARG A 1 188 ? -2.547 12.733 20.304 1.00 96.81 188 ARG A CA 1
ATOM 1467 C C . ARG A 1 188 ? -3.413 12.050 19.258 1.00 96.81 188 ARG A C 1
ATOM 1469 O O . ARG A 1 188 ? -4.644 12.096 19.361 1.00 96.81 188 ARG A O 1
ATOM 1476 N N . ALA A 1 189 ? -2.790 11.394 18.279 1.00 97.25 189 ALA A N 1
ATOM 1477 C CA . ALA A 1 189 ? -3.536 10.616 17.302 1.00 97.25 189 ALA A CA 1
ATOM 1478 C C . ALA A 1 189 ? -4.323 9.501 18.007 1.00 97.25 189 ALA A C 1
ATOM 1480 O O . ALA A 1 189 ? -3.898 8.949 19.024 1.00 97.25 189 ALA A O 1
ATOM 1481 N N . LEU A 1 190 ? -5.497 9.170 17.468 1.00 97.75 190 LEU A N 1
ATOM 1482 C CA . LEU A 1 190 ? -6.377 8.157 18.058 1.00 97.75 190 LEU A CA 1
ATOM 1483 C C . LEU A 1 190 ? -5.690 6.784 18.152 1.00 97.75 190 LEU A C 1
ATOM 1485 O O . LEU A 1 190 ? -5.909 6.049 19.111 1.00 97.75 190 LEU A O 1
ATOM 1489 N N . VAL A 1 191 ? -4.837 6.479 17.172 1.00 97.56 191 VAL A N 1
ATOM 1490 C CA . VAL A 1 191 ? -4.023 5.260 17.111 1.00 97.56 191 VAL A CA 1
ATOM 1491 C C . VAL A 1 191 ? -3.025 5.194 18.272 1.00 97.56 191 VAL A C 1
ATOM 1493 O O . VAL A 1 191 ? -2.912 4.157 18.916 1.00 97.56 191 VAL A O 1
ATOM 1496 N N . ASP A 1 192 ? -2.376 6.306 18.623 1.00 97.38 192 ASP A N 1
ATOM 1497 C CA . ASP A 1 192 ? -1.421 6.343 19.739 1.00 97.38 192 ASP A CA 1
ATOM 1498 C C . ASP A 1 192 ? -2.105 6.077 21.083 1.00 97.38 192 ASP A C 1
ATOM 1500 O O . ASP A 1 192 ? -1.563 5.385 21.943 1.00 97.38 192 ASP A O 1
ATOM 1504 N N . VAL A 1 193 ? -3.316 6.614 21.258 1.00 97.06 193 VAL A N 1
ATOM 1505 C CA . VAL A 1 193 ? -4.146 6.366 22.444 1.00 97.06 193 VAL A CA 1
ATOM 1506 C C . VAL A 1 193 ? -4.598 4.908 22.500 1.00 97.06 193 VAL A C 1
ATOM 1508 O O . VAL A 1 193 ? -4.586 4.300 23.569 1.00 97.06 193 VAL A O 1
ATOM 1511 N N . ALA A 1 194 ? -4.970 4.326 21.358 1.00 96.31 194 ALA A N 1
ATOM 1512 C CA . ALA A 1 194 ? -5.307 2.909 21.279 1.00 96.31 194 ALA A CA 1
ATOM 1513 C C . ALA A 1 194 ? -4.106 2.026 21.669 1.00 96.31 194 ALA A C 1
ATOM 1515 O O . ALA A 1 194 ? -4.256 1.119 22.485 1.00 96.31 194 ALA A O 1
ATOM 1516 N N . ASN A 1 195 ? -2.909 2.333 21.161 1.00 96.38 195 ASN A N 1
ATOM 1517 C CA . ASN A 1 195 ? -1.671 1.616 21.484 1.00 96.38 195 ASN A CA 1
ATOM 1518 C C . ASN A 1 195 ? -1.264 1.744 22.956 1.00 96.38 195 ASN A C 1
ATOM 1520 O O . ASN A 1 195 ? -0.776 0.779 23.544 1.00 96.38 195 ASN A O 1
ATOM 1524 N N . GLU A 1 196 ? -1.510 2.892 23.586 1.00 95.69 196 GLU A N 1
ATOM 1525 C CA . GLU A 1 196 ? -1.317 3.059 25.030 1.00 95.69 196 GLU A CA 1
ATOM 1526 C C . GLU A 1 196 ? -2.227 2.121 25.838 1.00 95.69 196 GLU A C 1
ATOM 1528 O O . GLU A 1 196 ? -1.753 1.447 26.755 1.00 95.69 196 GLU A O 1
ATOM 1533 N N . ILE A 1 197 ? -3.507 2.014 25.466 1.00 94.56 197 ILE A N 1
ATOM 1534 C CA . ILE A 1 197 ? -4.468 1.105 26.116 1.00 94.56 197 ILE A CA 1
ATOM 1535 C C . ILE A 1 197 ? -4.069 -0.359 25.910 1.00 94.56 197 ILE A C 1
ATOM 1537 O O . ILE A 1 197 ? -4.115 -1.143 26.859 1.00 94.56 197 ILE A O 1
ATOM 1541 N N . LEU A 1 198 ? -3.635 -0.715 24.696 1.00 93.75 198 LEU A N 1
ATOM 1542 C CA . LEU A 1 198 ? -3.130 -2.054 24.377 1.00 93.75 198 LEU A CA 1
ATOM 1543 C C . LEU A 1 198 ? -1.895 -2.414 25.216 1.00 93.75 198 LEU A C 1
ATOM 1545 O O . LEU A 1 198 ? -1.769 -3.555 25.648 1.00 93.75 198 LEU A O 1
ATOM 1549 N N . SER A 1 199 ? -1.015 -1.444 25.476 1.00 92.75 199 SER A N 1
ATOM 1550 C CA . SER A 1 199 ? 0.235 -1.661 26.216 1.00 92.75 199 SER A CA 1
ATOM 1551 C C . SER A 1 199 ? 0.042 -1.730 27.734 1.00 92.75 199 SER A C 1
ATOM 1553 O O . SER A 1 199 ? 0.756 -2.462 28.409 1.00 92.75 199 SER A O 1
ATOM 1555 N N . THR A 1 200 ? -0.906 -0.969 28.292 1.00 86.12 200 THR A N 1
ATOM 1556 C CA . THR A 1 200 ? -1.110 -0.883 29.753 1.00 86.12 200 THR A CA 1
ATOM 1557 C C . THR A 1 200 ? -2.091 -1.909 30.314 1.00 86.12 200 THR A C 1
ATOM 1559 O O . THR A 1 200 ? -2.148 -2.073 31.529 1.00 86.12 200 THR A O 1
ATOM 1562 N N . GLY A 1 201 ? -2.890 -2.585 29.480 1.00 69.19 201 GLY A N 1
ATOM 1563 C CA . GLY A 1 201 ? -3.911 -3.522 29.971 1.00 69.19 201 GLY A CA 1
ATOM 1564 C C . GLY A 1 201 ? -5.007 -2.854 30.820 1.00 69.19 201 GLY A C 1
ATOM 1565 O O . GLY A 1 201 ? -5.717 -3.548 31.541 1.00 69.19 201 GLY A O 1
ATOM 1566 N N . VAL A 1 202 ? -5.163 -1.528 30.671 1.00 61.66 202 VAL A N 1
ATOM 1567 C CA . VAL A 1 202 ? -6.093 -0.602 31.353 1.00 61.66 202 VAL A CA 1
ATOM 1568 C C . VAL A 1 202 ? -5.605 -0.027 32.688 1.00 61.66 202 VAL A C 1
ATOM 1570 O O . VAL A 1 202 ? -5.930 -0.498 33.776 1.00 61.66 202 VAL A O 1
ATOM 1573 N N . LYS A 1 203 ? -4.940 1.132 32.582 1.00 50.59 203 LYS A N 1
ATOM 1574 C CA . LYS A 1 203 ? -5.140 2.289 33.470 1.00 50.59 203 LYS A CA 1
ATOM 1575 C C . LYS A 1 203 ? -4.729 3.556 32.708 1.00 50.59 203 LYS A C 1
ATOM 1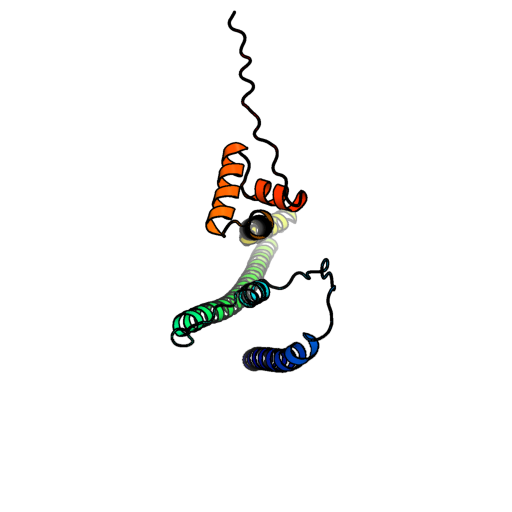577 O O . LYS A 1 203 ? -3.544 3.846 32.584 1.00 50.59 203 LYS A O 1
ATOM 1582 N N . LEU A 1 204 ? -5.697 4.292 32.155 1.00 57.59 204 LEU A N 1
ATOM 1583 C CA . LEU A 1 204 ? -5.422 5.607 31.558 1.00 57.59 204 LEU A CA 1
ATOM 1584 C C . LEU A 1 204 ? -4.897 6.559 32.647 1.00 57.59 204 LEU A C 1
ATOM 1586 O O . LEU A 1 204 ? -5.378 6.493 33.785 1.00 57.59 204 LEU A O 1
ATOM 1590 N N . PRO A 1 205 ? -3.947 7.457 32.330 1.00 53.34 205 PRO A N 1
ATOM 1591 C CA . PRO A 1 205 ? -3.378 8.356 33.319 1.00 53.34 205 PRO A CA 1
ATOM 1592 C C . PRO A 1 205 ? -4.479 9.207 33.975 1.00 53.34 205 PRO A C 1
ATOM 1594 O O . PRO A 1 205 ? -5.420 9.652 33.291 1.00 53.34 205 PRO A O 1
ATOM 1597 N N . PRO A 1 206 ? -4.394 9.421 35.304 1.00 53.09 206 PRO A N 1
ATOM 1598 C CA . PRO A 1 206 ? -5.366 10.220 36.031 1.00 53.09 206 PRO A CA 1
ATOM 1599 C C . PRO A 1 206 ? -5.441 11.618 35.417 1.00 53.09 206 PRO A C 1
ATOM 1601 O O . PRO A 1 206 ? -4.455 12.147 34.911 1.00 53.09 206 PRO A O 1
ATOM 1604 N N . LYS A 1 207 ? -6.650 12.189 35.435 1.00 55.31 207 LYS A N 1
ATOM 1605 C CA . LYS A 1 207 ? -6.976 13.549 34.986 1.00 55.31 207 LYS A CA 1
ATOM 1606 C C . LYS A 1 207 ? -5.876 14.498 35.489 1.00 55.31 207 LYS A C 1
ATOM 1608 O O . LYS A 1 207 ? -5.848 14.794 36.679 1.00 55.31 207 LYS A O 1
ATOM 1613 N N . SER A 1 208 ? -4.969 14.943 34.618 1.00 53.84 208 SER A N 1
ATOM 1614 C CA . SER A 1 208 ? -4.059 16.033 34.950 1.00 53.84 208 SER A CA 1
ATOM 1615 C C . SER A 1 208 ? -4.948 17.238 35.222 1.00 53.84 208 SER A C 1
ATOM 1617 O O . SER A 1 208 ? -5.568 17.792 34.312 1.00 53.84 208 SER A O 1
ATOM 1619 N N . GLN A 1 209 ? -5.135 17.553 36.505 1.00 45.78 209 GLN A N 1
ATOM 1620 C CA . GLN A 1 209 ? -5.777 18.796 36.890 1.00 45.78 209 GLN A CA 1
ATOM 1621 C C . GLN A 1 209 ? -4.933 19.921 36.285 1.00 45.78 209 GLN A C 1
ATOM 1623 O O . GLN A 1 209 ? -3.704 19.840 36.347 1.00 45.78 209 GLN A O 1
ATOM 1628 N N . PRO A 1 210 ? -5.550 20.932 35.653 1.00 51.34 210 PRO A N 1
ATOM 1629 C CA . PRO A 1 210 ? -4.804 22.096 35.217 1.00 51.34 210 PRO A CA 1
ATOM 1630 C C . PRO A 1 210 ? -4.152 22.694 36.462 1.00 51.34 210 PRO A C 1
ATOM 1632 O O . PRO A 1 210 ? -4.846 23.154 37.368 1.00 51.34 210 PRO A O 1
ATOM 1635 N N . THR A 1 211 ? -2.825 22.640 36.533 1.00 50.94 211 THR A N 1
ATOM 1636 C CA . THR A 1 211 ? -2.034 23.361 37.527 1.00 50.94 211 THR A CA 1
ATOM 1637 C C . THR A 1 211 ? -2.182 24.848 37.223 1.00 50.94 211 THR A C 1
ATOM 1639 O O . THR A 1 211 ? -1.373 25.454 36.526 1.00 50.94 211 THR A O 1
ATOM 1642 N N . SER A 1 212 ? -3.296 25.413 37.686 1.00 50.66 212 SER A N 1
ATOM 1643 C CA . SER A 1 212 ? -3.549 26.843 37.793 1.00 50.66 212 SER A CA 1
ATOM 1644 C C . SER A 1 212 ? -2.698 27.380 38.937 1.00 50.66 212 SER A C 1
ATOM 1646 O O . SER A 1 212 ? -3.184 27.628 40.036 1.00 50.66 212 SER A O 1
ATOM 1648 N N . SER A 1 213 ? -1.407 27.529 38.680 1.00 55.69 213 SER A N 1
ATOM 1649 C CA . SER A 1 213 ? -0.514 28.347 39.490 1.00 55.69 213 SER A CA 1
ATOM 1650 C C . SER A 1 213 ? 0.127 29.367 38.560 1.00 55.69 213 SER A C 1
ATOM 1652 O O . SER A 1 213 ? 1.293 29.250 38.197 1.00 55.69 213 SER A O 1
ATOM 1654 N N . VAL A 1 214 ? -0.686 30.327 38.116 1.00 66.00 214 VAL A N 1
ATOM 1655 C CA . VAL A 1 214 ? -0.189 31.633 37.682 1.00 66.00 214 VAL A CA 1
ATOM 1656 C C . VAL A 1 214 ? -0.197 32.499 38.943 1.00 66.00 214 VAL A C 1
ATOM 1658 O O . VAL A 1 214 ? -1.284 32.768 39.459 1.00 66.00 214 VAL A O 1
ATOM 1661 N N . PRO A 1 215 ? 0.966 32.871 39.500 1.00 65.94 215 PRO A N 1
ATOM 1662 C CA . PRO A 1 215 ? 1.025 33.888 40.537 1.00 65.94 215 PRO A CA 1
ATOM 1663 C C . PRO A 1 215 ? 0.598 35.216 39.908 1.00 65.94 215 PRO A C 1
ATOM 1665 O O . PRO A 1 215 ? 1.135 35.609 38.873 1.00 65.94 215 PRO A O 1
ATOM 1668 N N . LEU A 1 216 ? -0.400 35.870 40.497 1.00 63.72 216 LEU A N 1
ATOM 1669 C CA . LEU A 1 216 ? -0.664 37.283 40.249 1.00 63.72 216 LEU A CA 1
ATOM 1670 C C . LEU A 1 216 ? 0.422 38.070 40.991 1.00 63.72 216 LEU A C 1
ATOM 1672 O O . LEU A 1 216 ? 0.465 38.011 42.221 1.00 63.72 216 LEU A O 1
ATOM 1676 N N . GLU A 1 217 ? 1.302 38.728 40.240 1.00 71.81 217 GLU A N 1
ATOM 1677 C CA . GLU A 1 217 ? 2.100 39.866 40.721 1.00 71.81 217 GLU A CA 1
ATOM 1678 C C . GLU A 1 217 ? 1.292 41.163 40.604 1.00 71.81 217 GLU A C 1
ATOM 1680 O O . GLU A 1 217 ? 0.537 41.301 39.610 1.00 71.81 217 GLU A O 1
#

Radius of gyration: 28.64 Å; chains: 1; bounding box: 65×74×78 Å

pLDDT: mean 77.52, std 19.22, range [39.28, 98.12]